Protein AF-0000000079299509 (afdb_homodimer)

pLDDT: mean 93.59, std 9.14, range [47.31, 98.56]

Foldseek 3Di:
DKDKAWDDDDQFKTKIKIKDAAFDKDDWDFAAFKKKKKAWQQAWKWKDWAPDIDIDHHGDIDIRDHGTTMMIGHHDNDITMIMMMIGGPPPPPD/DKDKAWDDDDQFKTKIKIKDAAFDKDDWDFAAFKKKKKAWQQAWKWKDWAPDIDIDHHGDMDIRDHGTIMMIGHHDNDITMIMMMIGGPPPDPD

Solvent-accessible surface area (backbone atoms only — not comparable to full-atom values): 9545 Å² total; per-residue (Å²): 118,57,48,79,42,83,71,47,75,56,84,39,27,35,35,34,40,37,36,37,32,53,66,33,61,56,71,80,43,66,41,75,51,33,24,35,35,46,32,27,59,34,47,48,33,42,34,37,48,61,92,44,76,44,80,40,41,56,59,34,66,45,80,37,55,51,58,36,41,32,34,49,33,29,75,40,86,58,60,26,31,31,40,37,42,37,24,25,68,68,65,60,88,117,120,59,50,78,42,83,71,48,76,57,84,38,27,37,33,34,39,38,36,38,32,53,64,32,62,56,71,80,44,66,42,73,51,32,24,35,36,46,31,26,58,35,46,49,34,43,35,37,48,62,92,44,77,43,79,41,41,56,60,33,67,47,80,38,56,52,56,36,41,34,32,48,30,29,76,39,85,58,60,24,32,32,40,36,42,37,23,26,67,68,67,60,90,115

Radius of gyration: 15.85 Å; Cα contacts (8 Å, |Δi|>4): 548; chains: 2; bounding box: 36×44×33 Å

InterPro domains:
  IPR001538 Mannose-6-phosphate isomerase, type II, C-terminal [PF01050] (5-94)
  IPR011051 RmlC-like cupin domain superfamily [SSF51182] (9-89)
  IPR014710 RmlC-like jelly roll fold [G3DSA:2.60.120.10] (1-93)
  IPR051161 Mannose-6-phosphate isomerase type 2 [PTHR46390] (2-94)

Sequence (188 aa):
MGNVFKIKRGKNFAIKKLKIAPFQRTSLQLHHNRSEYLIVIEGSTSIIVGYESYTLNPGDGVHVPPSAVHRITDNELGELVIVEVQVGSPISEDMGNVFKIKRGKNFAIKKLKIAPFQRTSLQLHHNRSEYLIVIEGSTSIIVGYESYTLNPGDGVHVPPSAVHRITDNELGELVIVEVQVGSPISED

Nearest PDB structures (foldseek):
  2dct-assembly1_A  TM=9.550E-01  e=5.129E-08  Thermus thermophilus HB8
  7x85-assembly2_C  TM=9.583E-01  e=1.869E-07  Gallus gallus
  6o2d-assembly1_B  TM=9.610E-01  e=4.504E-07  Schizosaccharomyces pombe
  6o2d-assembly1_A  TM=9.552E-01  e=7.956E-07  Schizosaccharomyces pombe
  5fq0-assembly1_A  TM=8.841E-01  e=1.203E-06  Halomonas sp.

Organism: NCBI:txid34627

Secondary structure (DSSP, 8-state):
--EEEEEEE-SSEEEEEEEE-TT-BPPPB--SSEEEEEEEEES-EEEEETTEEEEE-TT-EEEE-TT--EEEEE-SSSPEEEEEEEEESS----/--EEEEEEE-SSEEEEEEEE-TT-BPPPB--SSEEEEEEEEES-EEEEETTEEEEE-TT-EEEE-TT--EEEEE-SSSPEEEEEEEEESS----

Structure (mmCIF, N/CA/C/O backbone):
data_AF-0000000079299509-model_v1
#
loop_
_entity.id
_entity.type
_entity.pdbx_description
1 polymer 'Alginate biosynthesis protein AlgA'
#
loop_
_atom_site.group_PDB
_atom_site.id
_atom_site.type_symbol
_atom_site.label_atom_id
_atom_site.label_alt_id
_atom_site.label_comp_id
_atom_site.label_asym_id
_atom_site.label_entity_id
_atom_site.label_seq_id
_atom_site.pdbx_PDB_ins_code
_atom_site.Cartn_x
_atom_site.Cartn_y
_atom_site.Cartn_z
_atom_site.occupancy
_atom_site.B_iso_or_equiv
_atom_site.auth_seq_id
_atom_site.auth_comp_id
_atom_site.auth_asym_id
_atom_site.auth_atom_id
_atom_site.pdbx_PDB_model_num
ATOM 1 N N . MET A 1 1 ? -0.119 23.516 3.928 1 64.5 1 MET A N 1
ATOM 2 C CA . MET A 1 1 ? -0.968 22.844 2.945 1 64.5 1 MET A CA 1
ATOM 3 C C . MET A 1 1 ? -0.167 21.844 2.133 1 64.5 1 MET A C 1
ATOM 5 O O . MET A 1 1 ? 1.031 22.031 1.908 1 64.5 1 MET A O 1
ATOM 9 N N . GLY A 1 2 ? -0.597 20.484 2.111 1 84.56 2 GLY A N 1
ATOM 10 C CA . GLY A 1 2 ? 0.025 19.344 1.453 1 84.56 2 GLY A CA 1
ATOM 11 C C . GLY A 1 2 ? -0.336 19.234 -0.016 1 84.56 2 GLY A C 1
ATOM 12 O O . GLY A 1 2 ? -1.11 20.047 -0.533 1 84.56 2 GLY A O 1
ATOM 13 N N . ASN A 1 3 ? 0.449 18.672 -0.911 1 94 3 ASN A N 1
ATOM 14 C CA . ASN A 1 3 ? 0.229 18.359 -2.32 1 94 3 ASN A CA 1
ATOM 15 C C . ASN A 1 3 ? -0.167 16.906 -2.516 1 94 3 ASN A C 1
ATOM 17 O O . ASN A 1 3 ? 0.356 16.016 -1.838 1 94 3 ASN A O 1
ATOM 21 N N . VAL A 1 4 ? -1.166 16.781 -3.455 1 95.06 4 VAL A N 1
ATOM 22 C CA . VAL A 1 4 ? -1.594 15.43 -3.816 1 95.06 4 VAL A CA 1
ATOM 23 C C . VAL A 1 4 ? -1.28 15.172 -5.289 1 95.06 4 VAL A C 1
ATOM 25 O O . VAL A 1 4 ? -1.671 15.945 -6.16 1 95.06 4 VAL A O 1
ATOM 28 N N . PHE A 1 5 ? -0.583 14.125 -5.539 1 96.44 5 PHE A N 1
ATOM 29 C CA . PHE A 1 5 ? -0.258 13.711 -6.898 1 96.44 5 PHE A CA 1
ATOM 30 C C . PHE A 1 5 ? -0.954 12.398 -7.242 1 96.44 5 PHE A C 1
ATOM 32 O O . PHE A 1 5 ? -0.721 11.375 -6.594 1 96.44 5 PHE A O 1
ATOM 39 N N . LYS A 1 6 ? -1.806 12.469 -8.234 1 96.31 6 LYS A N 1
ATOM 40 C CA . LYS A 1 6 ? -2.455 11.25 -8.688 1 96.31 6 LYS A CA 1
ATOM 41 C C . LYS A 1 6 ? -1.495 10.383 -9.508 1 96.31 6 LYS A C 1
ATOM 43 O O . LYS A 1 6 ? -0.94 10.844 -10.508 1 96.31 6 LYS A O 1
ATOM 48 N N . ILE A 1 7 ? -1.284 9.188 -9.039 1 97.62 7 ILE A N 1
ATOM 49 C CA . ILE A 1 7 ? -0.308 8.328 -9.703 1 97.62 7 ILE A CA 1
ATOM 50 C C . ILE A 1 7 ? -1.017 7.418 -10.703 1 97.62 7 ILE A C 1
ATOM 52 O O . ILE A 1 7 ? -0.618 7.328 -11.859 1 97.62 7 ILE A O 1
ATOM 56 N N . LYS A 1 8 ? -1.99 6.719 -10.258 1 96.62 8 LYS A N 1
ATOM 57 C CA . LYS A 1 8 ? -2.725 5.773 -11.094 1 96.62 8 LYS A CA 1
ATOM 58 C C . LYS A 1 8 ? -4.156 5.598 -10.602 1 96.62 8 LYS A C 1
ATOM 60 O O . LYS A 1 8 ? -4.391 5.496 -9.391 1 96.62 8 LYS A O 1
ATOM 65 N N . ARG A 1 9 ? -5.098 5.523 -11.508 1 94.88 9 ARG A N 1
ATOM 66 C CA . ARG A 1 9 ? -6.484 5.191 -11.211 1 94.88 9 ARG A CA 1
ATOM 67 C C . ARG A 1 9 ? -6.949 3.988 -12.023 1 94.88 9 ARG A C 1
ATOM 69 O O . ARG A 1 9 ? -6.738 3.938 -13.234 1 94.88 9 ARG A O 1
ATOM 76 N N . GLY A 1 10 ? -7.371 3.045 -11.305 1 93.12 10 GLY A N 1
ATOM 77 C CA . GLY A 1 10 ? -7.992 1.903 -11.961 1 93.12 10 GLY A CA 1
ATOM 78 C C . GLY A 1 10 ? -9.484 1.808 -11.695 1 93.12 10 GLY A C 1
ATOM 79 O O . GLY A 1 10 ? -10.094 2.746 -11.172 1 93.12 10 GLY A O 1
ATOM 80 N N . LYS A 1 11 ? -10.086 0.731 -12.156 1 89 11 LYS A N 1
ATOM 81 C CA . LYS A 1 11 ? -11.531 0.559 -12.008 1 89 11 LYS A CA 1
ATOM 82 C C . LYS A 1 11 ? -11.938 0.548 -10.539 1 89 11 LYS A C 1
ATOM 84 O O . LYS A 1 11 ? -12.906 1.206 -10.148 1 89 11 LYS A O 1
ATOM 89 N N . ASN A 1 12 ? -11.133 -0.099 -9.734 1 94.5 12 ASN A N 1
ATOM 90 C CA . ASN A 1 12 ? -11.523 -0.281 -8.344 1 94.5 12 ASN A CA 1
ATOM 91 C C . ASN A 1 12 ? -10.406 0.131 -7.383 1 94.5 12 ASN A C 1
ATOM 93 O O . ASN A 1 12 ? -10.367 -0.326 -6.242 1 94.5 12 ASN A O 1
ATOM 97 N N . PHE A 1 13 ? -9.531 0.934 -7.914 1 96.81 13 PHE A N 1
ATOM 98 C CA . PHE A 1 13 ? -8.469 1.382 -7.023 1 96.81 13 PHE A CA 1
ATOM 99 C C . PHE A 1 13 ? -7.859 2.686 -7.52 1 96.81 13 PHE A C 1
ATOM 101 O O . PHE A 1 13 ? -8.047 3.062 -8.68 1 96.81 13 PHE A O 1
ATOM 108 N N . ALA A 1 14 ? -7.199 3.346 -6.664 1 97.19 14 ALA A N 1
ATOM 109 C CA . ALA A 1 14 ? -6.426 4.539 -6.992 1 97.19 14 ALA A CA 1
ATOM 110 C C . ALA A 1 14 ? -5.172 4.637 -6.133 1 97.19 14 ALA A C 1
ATOM 112 O O . ALA A 1 14 ? -5.152 4.16 -4.996 1 97.19 14 ALA A O 1
ATOM 113 N N . ILE A 1 15 ? -4.098 5.172 -6.703 1 98.25 15 ILE A N 1
ATOM 114 C CA . ILE A 1 15 ? -2.84 5.398 -5.996 1 98.25 15 ILE A CA 1
ATOM 115 C C . ILE A 1 15 ? -2.48 6.883 -6.043 1 98.25 15 ILE A C 1
ATOM 117 O O . ILE A 1 15 ? -2.492 7.496 -7.113 1 98.25 15 ILE A O 1
ATOM 121 N N . LYS A 1 16 ? -2.219 7.391 -4.93 1 97.88 16 LYS A N 1
ATOM 122 C CA . LYS A 1 16 ? -1.806 8.789 -4.828 1 97.88 16 LYS A CA 1
ATOM 123 C C . LYS A 1 16 ? -0.532 8.93 -4 1 97.88 16 LYS A C 1
ATOM 125 O O . LYS A 1 16 ? -0.233 8.07 -3.164 1 97.88 16 LYS A O 1
ATOM 130 N N . LYS A 1 17 ? 0.178 9.914 -4.293 1 98.06 17 LYS A N 1
ATOM 131 C CA . LYS A 1 17 ? 1.282 10.359 -3.449 1 98.06 17 LYS A CA 1
ATOM 132 C C . LYS A 1 17 ? 0.938 11.672 -2.748 1 98.06 17 LYS A C 1
ATOM 134 O O . LYS A 1 17 ? 0.613 12.664 -3.402 1 98.06 17 LYS A O 1
ATOM 139 N N . LEU A 1 18 ? 1.017 11.688 -1.49 1 97.69 18 LEU A N 1
ATOM 140 C CA . LEU A 1 18 ? 0.711 12.867 -0.681 1 97.69 18 LEU A CA 1
ATOM 141 C C . LEU A 1 18 ? 1.987 13.492 -0.133 1 97.69 18 LEU A C 1
ATOM 143 O O . LEU A 1 18 ? 2.854 12.789 0.393 1 97.69 18 LEU A O 1
ATOM 147 N N . LYS A 1 19 ? 2.129 14.695 -0.306 1 97.12 19 LYS A N 1
ATOM 148 C CA . LYS A 1 19 ? 3.125 15.5 0.401 1 97.12 19 LYS A CA 1
ATOM 149 C C . LYS A 1 19 ? 2.461 16.453 1.384 1 97.12 19 LYS A C 1
ATOM 151 O O . LYS A 1 19 ? 1.656 17.297 0.987 1 97.12 19 LYS A O 1
ATOM 156 N N . ILE A 1 20 ? 2.787 16.266 2.57 1 97.19 20 ILE A N 1
ATOM 157 C CA . ILE A 1 20 ? 2.221 17.109 3.609 1 97.19 20 ILE A CA 1
ATOM 158 C C . ILE A 1 20 ? 3.295 18.047 4.148 1 97.19 20 ILE A C 1
ATOM 160 O O . ILE A 1 20 ? 4.398 17.609 4.488 1 97.19 20 ILE A O 1
ATOM 164 N N . ALA A 1 21 ? 3.018 19.344 4.25 1 95.75 21 ALA A N 1
ATOM 165 C CA . ALA A 1 21 ? 3.98 20.344 4.695 1 95.75 21 ALA A CA 1
ATOM 166 C C . ALA A 1 21 ? 4.305 20.172 6.176 1 95.75 21 ALA A C 1
ATOM 168 O O . ALA A 1 21 ? 3.492 19.641 6.938 1 95.75 21 ALA A O 1
ATOM 169 N N . PRO A 1 22 ? 5.48 20.641 6.562 1 95.5 22 PRO A N 1
ATOM 170 C CA . PRO A 1 22 ? 5.891 20.5 7.961 1 95.5 22 PRO A CA 1
ATOM 171 C C . PRO A 1 22 ? 4.859 21.062 8.938 1 95.5 22 PRO A C 1
ATOM 173 O O . PRO A 1 22 ? 4.367 22.172 8.75 1 95.5 22 PRO A O 1
ATOM 176 N N . PHE A 1 23 ? 4.504 20.234 9.883 1 95.5 23 PHE A N 1
ATOM 177 C CA . PHE A 1 23 ? 3.66 20.594 11.016 1 95.5 23 PHE A CA 1
ATOM 178 C C . PHE A 1 23 ? 2.23 20.859 10.562 1 95.5 23 PHE A C 1
ATOM 180 O O . PHE A 1 23 ? 1.509 21.641 11.203 1 95.5 23 PHE A O 1
ATOM 187 N N . GLN A 1 24 ? 1.89 20.344 9.461 1 96.5 24 GLN A N 1
ATOM 188 C CA . GLN A 1 24 ? 0.52 20.438 8.969 1 96.5 24 GLN A CA 1
ATOM 189 C C . GLN A 1 24 ? -0.203 19.094 9.07 1 96.5 24 GLN A C 1
ATOM 191 O O . GLN A 1 24 ? 0.408 18.078 9.406 1 96.5 24 GLN A O 1
ATOM 196 N N . ARG A 1 25 ? -1.511 19.156 8.922 1 95.94 25 ARG A N 1
ATOM 197 C CA . ARG A 1 25 ? -2.316 17.938 8.969 1 95.94 25 ARG A CA 1
ATOM 198 C C . ARG A 1 25 ? -3.441 17.984 7.941 1 95.94 25 ARG A C 1
ATOM 200 O O . ARG A 1 25 ? -3.844 19.062 7.508 1 95.94 25 ARG A O 1
ATOM 207 N N . THR A 1 26 ? -3.881 16.828 7.539 1 96.31 26 THR A N 1
ATOM 208 C CA . THR A 1 26 ? -5.031 16.781 6.645 1 96.31 26 THR A CA 1
ATOM 209 C C . THR A 1 26 ? -6.328 17.016 7.418 1 96.31 26 THR A C 1
ATOM 211 O O . THR A 1 26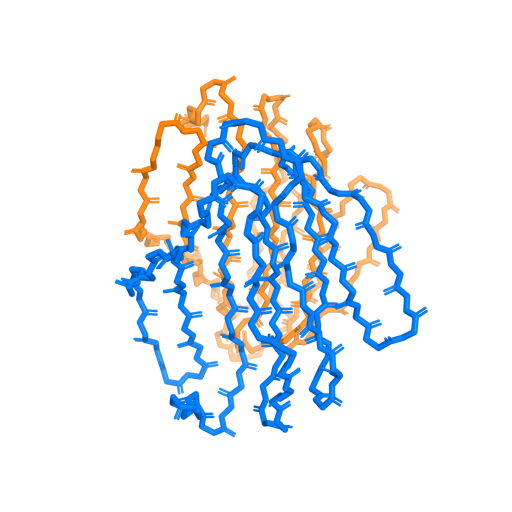 ? -6.348 16.922 8.648 1 96.31 26 THR A O 1
ATOM 214 N N . SER A 1 27 ? -7.367 17.359 6.719 1 94.44 27 SER A N 1
ATOM 215 C CA . SER A 1 27 ? -8.68 17.406 7.359 1 94.44 27 SER A CA 1
ATOM 216 C C . SER A 1 27 ? -9.086 16.031 7.883 1 94.44 27 SER A C 1
ATOM 218 O O . SER A 1 27 ? -8.586 15 7.414 1 94.44 27 SER A O 1
ATOM 220 N N . LEU A 1 28 ? -9.883 16.062 8.883 1 95 28 LEU A N 1
ATOM 221 C CA . LEU A 1 28 ? -10.5 14.828 9.359 1 95 28 LEU A CA 1
ATOM 222 C C . LEU A 1 28 ? -11.555 14.336 8.375 1 95 28 LEU A C 1
ATOM 224 O O . LEU A 1 28 ? -12.484 15.07 8.031 1 95 28 LEU A O 1
ATOM 228 N N . GLN A 1 29 ? -11.383 13.148 7.863 1 94.38 29 GLN A N 1
ATOM 229 C CA . GLN A 1 29 ? -12.289 12.711 6.805 1 94.38 29 GLN A CA 1
ATOM 230 C C . GLN A 1 29 ? -12.617 11.227 6.945 1 94.38 29 GLN A C 1
ATOM 232 O O . GLN A 1 29 ? -12.047 10.531 7.789 1 94.38 29 GLN A O 1
ATOM 237 N N . LEU A 1 30 ? -13.641 10.727 6.23 1 93.12 30 LEU A N 1
ATOM 238 C CA . LEU A 1 30 ? -14 9.32 6.105 1 93.12 30 LEU A CA 1
ATOM 239 C C . LEU A 1 30 ? -14.555 9.023 4.719 1 93.12 30 LEU A C 1
ATOM 241 O O . LEU A 1 30 ? -15.055 9.922 4.035 1 93.12 30 LEU A O 1
ATOM 245 N N . HIS A 1 31 ? -14.305 7.836 4.316 1 91.88 31 HIS A N 1
ATOM 246 C CA . HIS A 1 31 ? -14.844 7.348 3.051 1 91.88 31 HIS A CA 1
ATOM 247 C C . HIS A 1 31 ? -15.68 6.09 3.258 1 91.88 31 HIS A C 1
ATOM 249 O O . HIS A 1 31 ? -15.234 5.137 3.9 1 91.88 31 HIS A O 1
ATOM 255 N N . HIS A 1 32 ? -16.828 6.051 2.666 1 90.31 32 HIS A N 1
ATOM 256 C CA . HIS A 1 32 ? -17.766 4.957 2.949 1 90.31 32 HIS A CA 1
ATOM 257 C C . HIS A 1 32 ? -17.484 3.754 2.057 1 90.31 32 HIS A C 1
ATOM 259 O O . HIS A 1 32 ? -17.641 2.607 2.484 1 90.31 32 HIS A O 1
ATOM 265 N N . ASN A 1 33 ? -17 3.926 0.832 1 89.19 33 ASN A N 1
ATOM 266 C CA . ASN A 1 33 ? -17.031 2.855 -0.161 1 89.19 33 ASN A CA 1
ATOM 267 C C . ASN A 1 33 ? -15.625 2.406 -0.54 1 89.19 33 ASN A C 1
ATOM 269 O O . ASN A 1 33 ? -15.422 1.796 -1.592 1 89.19 33 ASN A O 1
ATOM 273 N N . ARG A 1 34 ? -14.664 2.822 0.31 1 92.5 34 ARG A N 1
ATOM 274 C CA . ARG A 1 34 ? -13.305 2.428 -0.034 1 92.5 34 ARG A CA 1
ATOM 275 C C . ARG A 1 34 ? -12.445 2.264 1.218 1 92.5 34 ARG A C 1
ATOM 277 O O . ARG A 1 34 ? -12.703 2.91 2.236 1 92.5 34 ARG A O 1
ATOM 284 N N . SER A 1 35 ? -11.57 1.364 1.152 1 94.94 35 SER A N 1
ATOM 285 C CA . SER A 1 35 ? -10.492 1.263 2.129 1 94.94 35 SER A CA 1
ATOM 286 C C . SER A 1 35 ? -9.219 1.923 1.613 1 94.94 35 SER A C 1
ATOM 288 O O . SER A 1 35 ? -9.062 2.135 0.408 1 94.94 35 SER A O 1
ATOM 290 N N . GLU A 1 36 ? -8.398 2.291 2.545 1 97.06 36 GLU A N 1
ATOM 291 C CA . GLU A 1 36 ? -7.141 2.928 2.158 1 97.06 36 GLU A CA 1
ATOM 292 C C . GLU A 1 36 ? -5.961 2.334 2.922 1 97.06 36 GLU A C 1
ATOM 294 O O . GLU A 1 36 ? -6.109 1.899 4.066 1 97.06 36 GLU A O 1
ATOM 299 N N . TYR A 1 37 ? -4.887 2.234 2.291 1 98.31 37 TYR A N 1
ATOM 300 C CA . TYR A 1 37 ? -3.598 2.008 2.934 1 98.31 37 TYR A CA 1
ATOM 301 C C . TYR A 1 37 ? -2.711 3.242 2.826 1 98.31 37 TYR A C 1
ATOM 303 O O . TYR A 1 37 ? -2.527 3.791 1.737 1 98.31 37 TYR A O 1
ATOM 311 N N . LEU A 1 38 ? -2.24 3.654 3.898 1 98.56 38 LEU A N 1
ATOM 312 C CA . LEU A 1 38 ? -1.321 4.785 3.975 1 98.56 38 LEU A CA 1
ATOM 313 C C . LEU A 1 38 ? 0.085 4.32 4.336 1 98.56 38 LEU A C 1
ATOM 315 O O . LEU A 1 38 ? 0.315 3.824 5.441 1 98.56 38 LEU A O 1
ATOM 319 N N . ILE A 1 39 ? 1.006 4.445 3.412 1 98.5 39 ILE A N 1
ATOM 320 C CA . ILE A 1 39 ? 2.363 3.939 3.586 1 98.5 39 ILE A CA 1
ATOM 321 C C . ILE A 1 39 ? 3.354 5.102 3.58 1 98.5 39 ILE A C 1
ATOM 323 O O . ILE A 1 39 ? 3.41 5.875 2.619 1 98.5 39 ILE A O 1
ATOM 327 N N . VAL A 1 40 ? 4.168 5.18 4.609 1 98.06 40 VAL A N 1
ATOM 328 C CA . VAL A 1 40 ? 5.082 6.309 4.738 1 98.06 40 VAL A CA 1
ATOM 329 C C . VAL A 1 40 ? 6.348 6.043 3.926 1 98.06 40 VAL A C 1
ATOM 331 O O . VAL A 1 40 ? 7 5.012 4.098 1 98.06 40 VAL A O 1
ATOM 334 N N . ILE A 1 41 ? 6.668 6.965 3.078 1 97.31 41 ILE A N 1
ATOM 335 C CA . ILE A 1 41 ? 7.863 6.879 2.246 1 97.31 41 ILE A CA 1
ATOM 336 C C . ILE A 1 41 ? 8.984 7.711 2.865 1 97.31 41 ILE A C 1
ATOM 338 O O . ILE A 1 41 ? 10.156 7.32 2.822 1 97.31 41 ILE A O 1
ATOM 342 N N . GLU A 1 42 ? 8.617 8.828 3.312 1 96.06 42 GLU A N 1
ATOM 343 C CA . GLU A 1 42 ? 9.555 9.789 3.891 1 96.06 42 GLU A CA 1
ATOM 344 C C . GLU A 1 42 ? 8.914 10.547 5.055 1 96.06 42 GLU A C 1
ATOM 346 O O . GLU A 1 42 ? 7.746 10.93 4.984 1 96.06 42 GLU A O 1
ATOM 351 N N . GLY A 1 43 ? 9.789 10.75 6.078 1 95.56 43 GL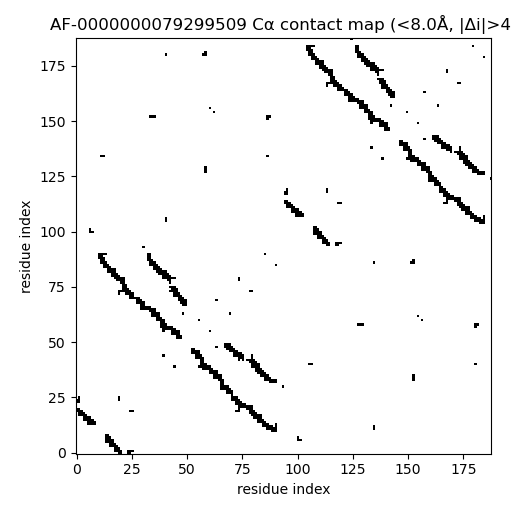Y A N 1
ATOM 352 C CA . GLY A 1 43 ? 9.32 11.492 7.234 1 95.56 43 GLY A CA 1
ATOM 353 C C . GLY A 1 43 ? 8.625 10.617 8.266 1 95.56 43 GLY A C 1
ATOM 354 O O . GLY A 1 43 ? 8.57 9.398 8.117 1 95.56 43 GLY A O 1
ATOM 355 N N . SER A 1 44 ? 8.203 11.211 9.336 1 95.88 44 SER A N 1
ATOM 356 C CA . SER A 1 44 ? 7.43 10.562 10.391 1 95.88 44 SER A CA 1
ATOM 357 C C . SER A 1 44 ? 6.07 11.227 10.57 1 95.88 44 SER A C 1
ATOM 359 O O . SER A 1 44 ? 5.922 12.43 10.32 1 95.88 44 SER A O 1
ATOM 361 N N . THR A 1 45 ? 5.141 10.43 10.922 1 97.62 45 THR A N 1
ATOM 362 C CA . THR A 1 45 ? 3.791 10.984 11 1 97.62 45 THR A CA 1
ATOM 363 C C . THR A 1 45 ? 3.008 10.336 12.141 1 97.62 45 THR A C 1
ATOM 365 O O . THR A 1 45 ? 3.303 9.203 12.539 1 97.62 45 THR A O 1
ATOM 368 N N . SER A 1 46 ? 2.121 11.047 12.664 1 97.75 46 SER A N 1
ATOM 369 C CA . SER A 1 46 ? 1.037 10.484 13.461 1 97.75 46 SER A CA 1
ATOM 370 C C . SER A 1 46 ? -0.254 10.398 12.656 1 97.75 46 SER A C 1
ATOM 372 O O . SER A 1 46 ? -0.639 11.359 11.984 1 97.75 46 SER A O 1
ATOM 374 N N . ILE A 1 47 ? -0.882 9.258 12.719 1 98.25 47 ILE A N 1
ATOM 375 C CA . ILE A 1 47 ? -2.129 9.062 11.984 1 98.25 47 ILE A CA 1
ATOM 376 C C . ILE A 1 47 ? -3.207 8.539 12.93 1 98.25 47 ILE A C 1
ATOM 378 O O . ILE A 1 47 ? -2.953 7.637 13.734 1 98.25 47 ILE A O 1
ATOM 382 N N . ILE A 1 48 ? -4.324 9.141 12.828 1 98.38 48 ILE A N 1
ATOM 383 C CA . ILE A 1 48 ? -5.484 8.648 13.562 1 98.38 48 ILE A CA 1
ATOM 384 C C . ILE A 1 48 ? -6.395 7.863 12.617 1 98.38 48 ILE A C 1
ATOM 386 O O . ILE A 1 48 ? -6.668 8.305 11.5 1 98.38 48 ILE A O 1
ATOM 390 N N . VAL A 1 49 ? -6.805 6.715 13.07 1 98.5 49 VAL A N 1
ATOM 391 C CA . VAL A 1 49 ? -7.809 5.895 12.398 1 98.5 49 VAL A CA 1
ATOM 392 C C . VAL A 1 49 ? -8.859 5.438 13.406 1 98.5 49 VAL A C 1
ATOM 394 O O . VAL A 1 49 ? -8.602 4.562 14.234 1 98.5 49 VAL A O 1
ATOM 397 N N . GLY A 1 50 ? -10.031 6.016 13.172 1 97.62 50 GLY A N 1
ATOM 398 C CA . GLY A 1 50 ? -11.023 5.777 14.211 1 97.62 50 GLY A CA 1
ATOM 399 C C . GLY A 1 50 ? -10.562 6.211 15.594 1 97.62 50 GLY A C 1
ATOM 400 O O . GLY A 1 50 ? -10.219 7.375 15.797 1 97.62 50 GLY A O 1
ATOM 401 N N . TYR A 1 51 ? -10.391 5.23 16.547 1 97.12 51 TYR A N 1
ATOM 402 C CA . TYR A 1 51 ? -10 5.555 17.906 1 97.12 51 TYR A CA 1
ATOM 403 C C . TYR A 1 51 ? -8.539 5.203 18.156 1 97.12 51 TYR A C 1
ATOM 405 O O . TYR A 1 51 ? -8.055 5.305 19.281 1 97.12 51 TYR A O 1
ATOM 413 N N . GLU A 1 52 ? -7.895 4.801 17.172 1 98.19 52 GLU A N 1
ATOM 414 C CA . GLU A 1 52 ? -6.5 4.398 17.312 1 98.19 52 GLU A CA 1
ATOM 415 C C . GLU A 1 52 ? -5.562 5.461 16.75 1 98.19 52 GLU A C 1
ATOM 417 O O . GLU A 1 52 ? -5.902 6.145 15.773 1 98.19 52 GLU A O 1
ATOM 422 N N . SER A 1 53 ? -4.41 5.594 17.375 1 97.94 53 SER A N 1
ATOM 423 C CA . SER A 1 53 ? -3.354 6.48 16.906 1 97.94 53 SER A CA 1
ATOM 424 C C . SER A 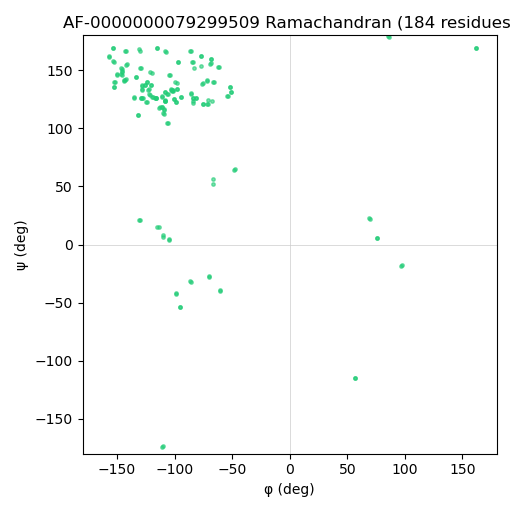1 53 ? -2.066 5.711 16.625 1 97.94 53 SER A C 1
ATOM 426 O O . SER A 1 53 ? -1.677 4.84 17.406 1 97.94 53 SER A O 1
ATOM 428 N N . TYR A 1 54 ? -1.475 6.035 15.57 1 98 54 TYR A N 1
ATOM 429 C CA . TYR A 1 54 ? -0.245 5.371 15.148 1 98 54 TYR A CA 1
ATOM 430 C C . TYR A 1 54 ? 0.866 6.383 14.906 1 98 54 TYR A C 1
ATOM 432 O O . TYR A 1 54 ? 0.621 7.465 14.367 1 98 54 TYR A O 1
ATOM 440 N N . THR A 1 55 ? 2.039 6.086 15.352 1 97.88 55 THR A N 1
ATOM 441 C CA . THR A 1 55 ? 3.246 6.758 14.883 1 97.88 55 THR A CA 1
ATOM 442 C C . THR A 1 55 ? 3.957 5.91 13.828 1 97.88 55 THR A C 1
ATOM 444 O O . THR A 1 55 ? 4.32 4.762 14.086 1 97.88 55 THR A O 1
ATOM 447 N N . LEU A 1 56 ? 4.137 6.488 12.695 1 97.19 56 LEU A N 1
ATOM 448 C CA . LEU A 1 56 ? 4.66 5.711 11.578 1 97.19 56 LEU A CA 1
ATOM 449 C C . LEU A 1 56 ? 5.93 6.344 11.023 1 97.19 56 LEU A C 1
ATOM 451 O O . LEU A 1 56 ? 6.027 7.57 10.938 1 97.19 56 LEU A O 1
ATOM 455 N N . ASN A 1 57 ? 6.836 5.52 10.703 1 96.06 57 ASN A N 1
ATOM 456 C CA . ASN A 1 57 ? 8.094 5.879 10.062 1 96.06 57 ASN A CA 1
ATOM 457 C C . ASN A 1 57 ? 8.195 5.289 8.656 1 96.06 57 ASN A C 1
ATOM 459 O O . ASN A 1 57 ? 7.336 4.504 8.25 1 96.06 57 ASN A O 1
ATOM 463 N N . PRO A 1 58 ? 9.195 5.727 7.879 1 95.31 58 PRO A N 1
ATOM 464 C CA . PRO A 1 58 ? 9.297 5.18 6.523 1 95.31 58 PRO A CA 1
ATOM 465 C C . PRO A 1 58 ? 9.273 3.652 6.5 1 95.31 58 PRO A C 1
ATOM 467 O O . PRO A 1 58 ? 10 3.01 7.262 1 95.31 58 PRO A O 1
ATOM 470 N N . GLY A 1 59 ? 8.461 3.15 5.664 1 95.25 59 GLY A N 1
ATOM 471 C CA . GLY A 1 59 ? 8.312 1.707 5.574 1 95.25 59 GLY A CA 1
ATOM 472 C C . GLY A 1 59 ? 7.133 1.179 6.363 1 95.25 59 GLY A C 1
ATOM 473 O O . GLY A 1 59 ? 6.676 0.057 6.133 1 95.25 59 GLY A O 1
ATOM 474 N N . ASP A 1 60 ? 6.68 1.991 7.27 1 96.19 60 ASP A N 1
ATOM 475 C CA . ASP A 1 60 ? 5.469 1.644 8.008 1 96.19 60 ASP A CA 1
ATOM 476 C C . ASP A 1 60 ? 4.219 2.043 7.223 1 96.19 60 ASP A C 1
ATOM 478 O O . ASP A 1 60 ? 4.273 2.924 6.363 1 96.19 60 ASP A O 1
ATOM 482 N N . GLY A 1 61 ? 3.1 1.395 7.512 1 97.81 61 GLY A N 1
ATOM 483 C CA . GLY A 1 61 ? 1.812 1.75 6.934 1 97.81 61 GLY A CA 1
ATOM 484 C C . GLY A 1 61 ? 0.639 1.369 7.816 1 97.81 61 GLY A C 1
ATOM 485 O O . GLY A 1 61 ? 0.81 0.677 8.82 1 97.81 61 GLY A O 1
ATOM 486 N N . VAL A 1 62 ? -0.46 1.846 7.453 1 98.19 62 VAL A N 1
ATOM 487 C CA . VAL A 1 62 ? -1.671 1.53 8.203 1 98.19 62 VAL A CA 1
ATOM 488 C C . VAL A 1 62 ? -2.846 1.365 7.246 1 98.19 62 VAL A C 1
ATOM 490 O O . VAL A 1 62 ? -2.932 2.062 6.234 1 98.19 62 VAL A O 1
ATOM 493 N N . HIS A 1 63 ? -3.676 0.381 7.621 1 98 63 HIS A N 1
ATOM 494 C CA . HIS A 1 63 ? -4.93 0.182 6.902 1 98 63 HIS A CA 1
ATOM 495 C C . HIS A 1 63 ? -6.031 1.074 7.457 1 98 63 HIS A C 1
ATOM 497 O O . HIS A 1 63 ? -6.223 1.147 8.672 1 98 63 HIS A O 1
ATOM 503 N N . VAL A 1 64 ? -6.738 1.814 6.656 1 97.81 64 VAL A N 1
ATOM 504 C CA . VAL A 1 64 ? -7.938 2.576 7.004 1 97.81 64 VAL A CA 1
ATOM 505 C C . VAL A 1 64 ? -9.172 1.877 6.441 1 97.81 64 VAL A C 1
ATOM 507 O O . VAL A 1 64 ? -9.438 1.946 5.238 1 97.81 64 VAL A O 1
ATOM 510 N N . PRO A 1 65 ? -9.945 1.215 7.289 1 96.25 65 PRO A N 1
ATOM 511 C CA . PRO A 1 65 ? -11.141 0.536 6.777 1 96.25 65 PRO A CA 1
ATOM 512 C C . PRO A 1 65 ? -12.211 1.511 6.289 1 96.25 65 PRO A C 1
ATOM 514 O O . PRO A 1 65 ? -12.188 2.691 6.648 1 96.25 65 PRO A O 1
ATOM 517 N N . PRO A 1 66 ? -13.109 0.955 5.434 1 94.19 66 PRO A N 1
ATOM 518 C CA . PRO A 1 66 ? -14.219 1.826 5.039 1 94.19 66 PRO A CA 1
ATOM 519 C C . PRO A 1 66 ? -14.938 2.447 6.234 1 94.19 66 PRO A C 1
ATOM 521 O O . PRO A 1 66 ? -15.109 1.791 7.266 1 94.19 66 PRO A O 1
ATOM 524 N N . SER A 1 67 ? -15.234 3.748 6.148 1 95 67 SER A N 1
ATOM 525 C CA . SER A 1 67 ? -16.047 4.52 7.086 1 95 67 SER A CA 1
ATOM 526 C C . SER A 1 67 ? -15.273 4.84 8.359 1 95 67 SER A C 1
ATOM 528 O O . SER A 1 67 ? -15.852 5.297 9.344 1 95 67 SER A O 1
ATOM 530 N N . ALA A 1 68 ? -14.016 4.508 8.383 1 96.81 68 ALA A N 1
ATOM 531 C CA . ALA A 1 68 ? -13.203 4.922 9.523 1 96.81 68 ALA A CA 1
ATOM 532 C C . ALA A 1 68 ? -12.742 6.367 9.367 1 96.81 68 ALA A C 1
ATOM 534 O O . ALA A 1 68 ? -12.172 6.734 8.336 1 96.81 68 ALA A O 1
ATOM 535 N N . VAL A 1 69 ? -13.016 7.133 10.359 1 97.75 69 VAL A N 1
ATOM 536 C CA . VAL A 1 69 ? -12.484 8.492 10.375 1 97.75 69 VAL A CA 1
ATOM 537 C C . VAL A 1 69 ? -10.961 8.453 10.5 1 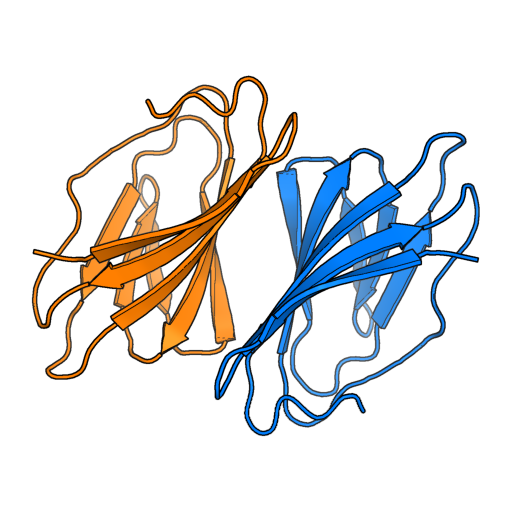97.75 69 VAL A C 1
ATOM 539 O O . VAL A 1 69 ? -10.422 7.672 11.281 1 97.75 69 VAL A O 1
ATOM 542 N N . HIS A 1 70 ? -10.266 9.344 9.75 1 98.31 70 HIS A N 1
ATOM 543 C CA . HIS A 1 70 ? -8.812 9.312 9.812 1 98.31 70 HIS A CA 1
ATOM 544 C C . HIS A 1 70 ? -8.211 10.688 9.516 1 98.31 70 HIS A C 1
ATOM 546 O O . HIS A 1 70 ? -8.875 11.531 8.914 1 98.31 70 HIS A O 1
ATOM 552 N N . ARG A 1 71 ? -7.023 10.906 9.977 1 98.19 71 ARG A N 1
ATOM 553 C CA . ARG A 1 71 ? -6.266 12.148 9.812 1 98.19 71 ARG A CA 1
ATOM 554 C C . ARG A 1 71 ? -4.766 11.875 9.844 1 98.19 71 ARG A C 1
ATOM 556 O O . ARG A 1 71 ? -4.281 11.117 10.688 1 98.19 71 ARG A O 1
ATOM 563 N N . ILE A 1 72 ? -4.07 12.477 8.93 1 98 72 ILE A N 1
ATOM 564 C CA . ILE A 1 72 ? -2.613 12.406 8.875 1 98 72 ILE A CA 1
ATOM 565 C C . ILE A 1 72 ? -2.012 13.703 9.398 1 98 72 ILE A C 1
ATOM 567 O O . ILE A 1 72 ? -2.436 14.797 9.008 1 98 72 ILE A O 1
ATOM 571 N N . THR A 1 73 ? -1.044 13.617 10.25 1 97.31 73 THR A N 1
ATOM 572 C CA . THR A 1 73 ? -0.387 14.797 10.805 1 97.31 73 THR A CA 1
ATOM 573 C C . THR A 1 73 ? 1.125 14.703 10.617 1 97.31 73 THR A C 1
ATOM 575 O O . THR A 1 73 ? 1.739 13.695 10.961 1 97.31 73 THR A O 1
ATOM 578 N N . ASP A 1 74 ? 1.746 15.742 10.008 1 97 74 ASP A N 1
ATOM 579 C CA . ASP A 1 74 ? 3.199 15.859 9.961 1 97 74 ASP A CA 1
ATOM 580 C C . ASP A 1 74 ? 3.74 16.5 11.242 1 97 74 ASP A C 1
ATOM 582 O O . ASP A 1 74 ? 3.412 17.641 11.562 1 97 74 ASP A O 1
ATOM 586 N N . ASN A 1 75 ? 4.609 15.789 11.859 1 91.12 75 ASN A N 1
ATOM 587 C CA . ASN A 1 75 ? 5.07 16.25 13.164 1 91.12 75 ASN A CA 1
ATOM 588 C C . ASN A 1 75 ? 6.523 16.719 13.117 1 91.12 75 ASN A C 1
ATOM 590 O O . ASN A 1 75 ? 7.152 16.906 14.156 1 91.12 75 ASN A O 1
ATOM 594 N N . GLU A 1 76 ? 7.098 16.781 11.992 1 92.88 76 GLU A N 1
ATOM 595 C CA . GLU A 1 76 ? 8.523 17.062 11.906 1 92.88 76 GLU A CA 1
ATOM 596 C C . GLU A 1 76 ? 8.805 18.188 10.906 1 92.88 76 GLU A C 1
ATOM 598 O O . GLU A 1 76 ? 7.902 18.625 10.188 1 92.88 76 GLU A O 1
ATOM 603 N N . LEU A 1 77 ? 10.047 18.734 10.945 1 90.88 77 LEU A N 1
ATOM 604 C CA . LEU A 1 77 ? 10.469 19.859 10.117 1 90.88 77 LEU A CA 1
ATOM 605 C C . LEU A 1 77 ? 10.594 19.422 8.656 1 90.88 77 LEU A C 1
ATOM 607 O O . LEU A 1 77 ? 10.32 20.219 7.75 1 90.88 77 LEU A O 1
ATOM 611 N N . GLY A 1 78 ? 10.844 18.219 8.422 1 89 78 GLY A N 1
ATOM 612 C CA . GLY A 1 78 ? 10.992 17.766 7.051 1 89 78 GLY A CA 1
ATOM 613 C C . GLY A 1 78 ? 9.672 17.391 6.402 1 89 78 GLY A C 1
ATOM 614 O O . GLY A 1 78 ? 8.648 17.297 7.074 1 89 78 GLY A O 1
ATOM 615 N N . GLU A 1 79 ? 9.617 17.219 5.074 1 90.38 79 GLU A N 1
ATOM 616 C CA . GLU A 1 79 ? 8.398 16.859 4.348 1 90.38 79 GLU A CA 1
ATOM 617 C C . GLU A 1 79 ? 8 15.414 4.617 1 90.38 79 GLU A C 1
ATOM 619 O O . GLU A 1 79 ? 8.859 14.547 4.781 1 90.38 79 GLU A O 1
ATOM 624 N N . LEU A 1 80 ? 6.777 15.305 4.719 1 97.12 80 LEU A N 1
ATOM 625 C CA . LEU A 1 80 ? 6.184 13.977 4.848 1 97.12 80 LEU A CA 1
ATOM 626 C C . LEU A 1 80 ? 5.625 13.5 3.512 1 97.12 80 LEU A C 1
ATOM 628 O O . LEU A 1 80 ? 4.879 14.227 2.85 1 97.12 80 LEU A O 1
ATOM 632 N N . VAL A 1 81 ? 6.082 12.336 3.1 1 97.25 81 VAL A N 1
ATOM 633 C CA . VAL A 1 81 ? 5.594 11.758 1.851 1 97.25 81 VAL A CA 1
ATOM 634 C C . VAL A 1 81 ? 4.93 10.414 2.125 1 97.25 81 VAL A C 1
ATOM 636 O O . VAL A 1 81 ? 5.531 9.531 2.74 1 97.25 81 VAL A O 1
ATOM 639 N N . ILE A 1 82 ? 3.725 10.297 1.65 1 98.12 82 ILE A N 1
ATOM 640 C CA . ILE A 1 82 ? 2.924 9.094 1.865 1 98.12 82 ILE A CA 1
ATOM 641 C C . ILE A 1 82 ? 2.385 8.586 0.529 1 98.12 82 ILE A C 1
ATOM 643 O O . ILE A 1 82 ? 1.941 9.375 -0.307 1 98.12 82 ILE A O 1
ATOM 647 N N . VAL A 1 83 ? 2.443 7.34 0.34 1 98.56 83 VAL A N 1
ATOM 648 C CA . VAL A 1 83 ? 1.68 6.719 -0.738 1 98.56 83 VAL A CA 1
ATOM 649 C C . VAL A 1 83 ? 0.348 6.203 -0.199 1 98.56 83 VAL A C 1
ATOM 651 O O . VAL A 1 83 ? 0.312 5.5 0.813 1 98.56 83 VAL A O 1
ATOM 654 N N . GLU A 1 84 ? -0.671 6.566 -0.784 1 98.31 84 GLU A N 1
ATOM 655 C CA . GLU A 1 84 ? -2.021 6.113 -0.462 1 98.31 84 GLU A CA 1
ATOM 656 C C . GLU A 1 84 ? -2.561 5.18 -1.542 1 98.31 84 GLU A C 1
ATOM 658 O O . GLU A 1 84 ? -2.561 5.523 -2.727 1 98.31 84 GLU A O 1
ATOM 663 N N . VAL A 1 85 ? -2.939 4.035 -1.194 1 98.38 85 VAL A N 1
ATOM 664 C CA . VAL A 1 85 ? -3.635 3.119 -2.092 1 98.38 85 VAL A CA 1
ATOM 665 C C . VAL A 1 85 ? -5.094 2.982 -1.664 1 98.38 85 VAL A C 1
ATOM 667 O O . VAL A 1 85 ? -5.383 2.529 -0.554 1 98.38 85 VAL A O 1
ATOM 670 N N . GLN A 1 86 ? -5.969 3.395 -2.477 1 97.25 86 GLN A N 1
ATOM 671 C CA . GLN A 1 86 ? -7.402 3.26 -2.25 1 97.25 86 GLN A CA 1
ATOM 672 C C . GLN A 1 86 ? -7.961 2.045 -2.982 1 97.25 86 GLN A C 1
ATOM 674 O O . GLN A 1 86 ? -7.602 1.785 -4.133 1 97.25 86 GLN A O 1
ATOM 679 N N . VAL A 1 87 ? -8.742 1.271 -2.348 1 97.06 87 VAL A N 1
ATOM 680 C CA . VAL A 1 87 ? -9.398 0.131 -2.977 1 97.06 87 VAL A CA 1
ATOM 681 C C . VAL A 1 87 ? -10.898 0.178 -2.689 1 97.06 87 VAL A C 1
ATOM 683 O O . VAL A 1 87 ? -11.312 0.238 -1.528 1 97.06 87 VAL A O 1
ATOM 686 N N . GLY A 1 88 ? -11.641 0.137 -3.646 1 93.31 88 GLY A N 1
ATOM 687 C CA . GLY A 1 88 ? -13.094 0.153 -3.502 1 93.31 88 GLY A CA 1
ATOM 688 C C . GLY A 1 88 ? -13.812 0.531 -4.781 1 93.31 88 GLY A C 1
ATOM 689 O O . GLY A 1 88 ? -13.18 0.812 -5.801 1 93.31 88 GLY A O 1
ATOM 690 N N . SER A 1 89 ? -15.039 0.395 -4.855 1 79.12 89 SER A N 1
ATOM 691 C CA . SER A 1 89 ? -15.891 0.771 -5.98 1 79.12 89 SER A CA 1
ATOM 692 C C . SER A 1 89 ? -17.141 1.491 -5.504 1 79.12 89 SER A C 1
ATOM 694 O O . SER A 1 89 ? -17.906 0.955 -4.695 1 79.12 89 SER A O 1
ATOM 696 N N . PRO A 1 90 ? -17.391 2.709 -6.09 1 72.12 90 PRO A N 1
ATOM 697 C CA . PRO A 1 90 ? -16.547 3.516 -6.984 1 72.12 90 PRO A CA 1
ATOM 698 C C . PRO A 1 90 ? -15.422 4.23 -6.254 1 72.12 90 PRO A C 1
ATOM 700 O O . PRO A 1 90 ? -15.523 4.492 -5.055 1 72.12 90 PRO A O 1
ATOM 703 N N . ILE A 1 91 ? -14.219 4.262 -6.832 1 69.81 91 ILE A N 1
ATOM 704 C CA . ILE A 1 91 ? -13.164 5.121 -6.301 1 69.81 91 ILE A CA 1
ATOM 705 C C . ILE A 1 91 ? -13.555 6.586 -6.488 1 69.81 91 ILE A C 1
ATOM 707 O O . ILE A 1 91 ? -13.688 7.059 -7.617 1 69.81 91 ILE A O 1
ATOM 711 N N . SER A 1 92 ? -14.734 7.023 -6.066 1 59.38 92 SER A N 1
ATOM 712 C CA . SER A 1 92 ? -15.164 8.398 -6.289 1 59.38 92 SER A CA 1
ATOM 713 C C . SER A 1 92 ? -14.32 9.383 -5.484 1 59.38 92 SER A C 1
ATOM 715 O O . SER A 1 92 ? -13.781 9.031 -4.434 1 59.38 92 SER A O 1
ATOM 717 N N . GLU A 1 93 ? -13.641 10.438 -6.191 1 56.53 93 GLU A N 1
ATOM 718 C CA . GLU A 1 93 ? -13.07 11.539 -5.426 1 56.53 93 GLU A CA 1
ATOM 719 C C . GLU A 1 93 ? -14.07 12.086 -4.41 1 56.53 93 GLU A C 1
ATOM 721 O O . GLU A 1 93 ? -15.125 12.609 -4.785 1 56.53 93 GLU A O 1
ATOM 726 N N . ASP A 1 94 ? -14.344 11.172 -3.516 1 47.31 94 ASP A N 1
ATOM 727 C CA . ASP A 1 94 ? -15.266 11.898 -2.646 1 47.31 94 ASP A CA 1
ATOM 728 C C . ASP A 1 94 ? -14.617 13.172 -2.105 1 47.31 94 ASP A C 1
ATOM 730 O O . ASP A 1 94 ? -13.398 13.234 -1.938 1 47.31 94 ASP A O 1
ATOM 734 N N . MET B 1 1 ? 2.096 -17.875 -15.5 1 64.38 1 MET B N 1
ATOM 735 C CA . MET B 1 1 ? 3.086 -16.828 -15.297 1 64.38 1 MET B CA 1
ATOM 736 C C . MET B 1 1 ? 2.416 -15.453 -15.234 1 64.38 1 MET B C 1
ATOM 738 O O . MET B 1 1 ? 1.363 -15.242 -15.836 1 64.38 1 MET B O 1
ATOM 742 N N . GLY B 1 2 ? 2.57 -14.633 -14.078 1 84.56 2 GLY B N 1
ATOM 743 C CA . GLY B 1 2 ? 2 -13.336 -13.766 1 84.56 2 GLY B CA 1
ATOM 744 C C . GLY B 1 2 ? 2.691 -12.195 -14.477 1 84.56 2 GLY B C 1
ATOM 745 O O . GLY B 1 2 ? 3.645 -12.406 -15.234 1 84.56 2 GLY B O 1
ATOM 746 N N . ASN B 1 3 ? 2.121 -11.039 -14.773 1 94 3 ASN B N 1
ATOM 747 C CA . ASN B 1 3 ? 2.639 -9.797 -15.328 1 94 3 ASN B CA 1
ATOM 748 C C . ASN B 1 3 ? 2.9 -8.758 -14.242 1 94 3 ASN B C 1
ATOM 750 O O . ASN B 1 3 ? 2.145 -8.664 -13.273 1 94 3 ASN B O 1
ATOM 754 N N . VAL B 1 4 ? 4.066 -8.062 -14.484 1 95 4 VAL B N 1
ATOM 755 C CA . VAL B 1 4 ? 4.414 -6.98 -13.57 1 95 4 VAL B CA 1
ATOM 756 C C . VAL B 1 4 ? 4.43 -5.652 -14.328 1 95 4 VAL B C 1
ATOM 758 O O . VAL B 1 4 ? 5.102 -5.527 -15.352 1 95 4 VAL B O 1
ATOM 761 N N . PHE B 1 5 ? 3.705 -4.719 -13.852 1 96.44 5 PHE B N 1
ATOM 762 C CA . PHE B 1 5 ? 3.668 -3.381 -14.43 1 96.44 5 PHE B CA 1
ATO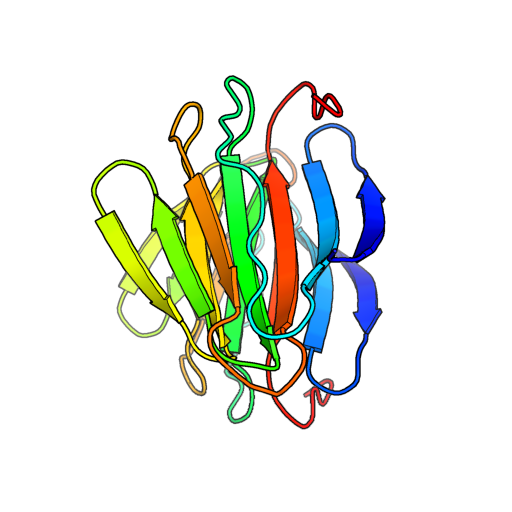M 763 C C . PHE B 1 5 ? 4.27 -2.359 -13.469 1 96.44 5 PHE B C 1
ATOM 765 O O . PHE B 1 5 ? 3.773 -2.182 -12.352 1 96.44 5 PHE B O 1
ATOM 772 N N . LYS B 1 6 ? 5.344 -1.745 -13.93 1 96.31 6 LYS B N 1
ATOM 773 C CA . LYS B 1 6 ? 5.938 -0.691 -13.109 1 96.31 6 LYS B CA 1
ATOM 774 C C . LYS B 1 6 ? 5.105 0.587 -13.172 1 96.31 6 LYS B C 1
ATOM 776 O O . LYS B 1 6 ? 4.855 1.119 -14.258 1 96.31 6 LYS B O 1
ATOM 781 N N . ILE B 1 7 ? 4.645 1.024 -12.031 1 97.62 7 ILE B N 1
ATOM 782 C CA . ILE B 1 7 ? 3.768 2.189 -12.008 1 97.62 7 ILE B CA 1
ATOM 783 C C . ILE B 1 7 ? 4.586 3.447 -11.734 1 97.62 7 ILE B C 1
ATOM 785 O O . ILE B 1 7 ? 4.48 4.438 -12.461 1 97.62 7 ILE B O 1
ATOM 789 N N . LYS B 1 8 ? 5.34 3.457 -10.688 1 96.62 8 LYS B N 1
ATOM 790 C CA . LYS B 1 8 ? 6.145 4.609 -10.297 1 96.62 8 LYS B CA 1
ATOM 791 C C . LYS B 1 8 ? 7.383 4.176 -9.523 1 96.62 8 LYS B C 1
ATOM 793 O O . LYS B 1 8 ? 7.309 3.295 -8.664 1 96.62 8 LYS B O 1
ATOM 798 N N . ARG B 1 9 ? 8.5 4.809 -9.781 1 94.88 9 ARG B N 1
ATOM 799 C CA . ARG B 1 9 ? 9.734 4.629 -9.008 1 94.88 9 ARG B CA 1
ATOM 800 C C . ARG B 1 9 ? 10.242 5.965 -8.477 1 94.88 9 ARG B C 1
ATOM 802 O O . ARG B 1 9 ? 10.328 6.945 -9.219 1 94.88 9 ARG B O 1
ATOM 809 N N . GLY B 1 10 ? 10.359 5.973 -7.227 1 93.19 10 GLY B N 1
ATOM 810 C CA . GLY B 1 10 ? 10.992 7.125 -6.605 1 93.19 10 GLY B CA 1
ATOM 811 C C . GLY B 1 10 ? 12.352 6.812 -6.02 1 93.19 10 GLY B C 1
ATOM 812 O O . GLY B 1 10 ? 12.922 5.75 -6.285 1 93.19 10 GLY B O 1
ATOM 813 N N . LYS B 1 11 ? 12.93 7.781 -5.32 1 89 11 LYS B N 1
ATOM 814 C CA . LYS B 1 11 ? 14.266 7.609 -4.758 1 89 11 LYS B CA 1
ATOM 815 C C . LYS B 1 11 ? 14.305 6.445 -3.771 1 89 11 LYS B C 1
ATOM 817 O O . LYS B 1 11 ? 15.219 5.625 -3.805 1 89 11 LYS B O 1
ATOM 822 N N . ASN B 1 12 ? 13.258 6.336 -3.008 1 94.56 12 ASN B N 1
ATOM 823 C CA . ASN B 1 12 ? 13.289 5.344 -1.937 1 94.56 12 ASN B CA 1
ATOM 824 C C . ASN B 1 12 ? 12.023 4.484 -1.942 1 94.56 12 ASN B C 1
ATOM 826 O O . ASN B 1 12 ? 11.664 3.902 -0.918 1 94.56 12 ASN B O 1
ATOM 830 N N . PHE B 1 13 ? 11.391 4.473 -3.078 1 96.88 13 PHE B N 1
ATOM 831 C CA . PHE B 1 13 ? 10.203 3.633 -3.141 1 96.88 13 PHE B CA 1
ATOM 832 C C . PHE B 1 13 ? 9.883 3.252 -4.582 1 96.88 13 PHE B C 1
ATOM 834 O O . PHE B 1 13 ? 10.383 3.879 -5.52 1 96.88 13 PHE B O 1
ATOM 841 N N . ALA B 1 14 ? 9.109 2.264 -4.723 1 97.19 14 ALA B N 1
ATOM 842 C CA . ALA B 1 14 ? 8.578 1.843 -6.02 1 97.19 14 ALA B CA 1
ATOM 843 C C . ALA B 1 14 ? 7.176 1.268 -5.875 1 97.19 14 ALA B C 1
ATOM 845 O O . ALA B 1 14 ? 6.828 0.708 -4.832 1 97.19 14 ALA B O 1
ATOM 846 N N . ILE B 1 15 ? 6.348 1.475 -6.887 1 98.25 15 ILE B N 1
ATOM 847 C CA . ILE B 1 15 ? 4.996 0.933 -6.934 1 98.25 15 ILE B CA 1
ATOM 848 C C . ILE B 1 15 ? 4.832 0.065 -8.18 1 98.25 15 ILE B C 1
ATOM 850 O O . ILE B 1 15 ? 5.168 0.487 -9.289 1 98.25 15 ILE B O 1
ATOM 854 N N . LYS B 1 16 ? 4.363 -1.075 -7.969 1 97.88 16 LYS B N 1
ATOM 855 C CA . LYS B 1 16 ? 4.102 -1.992 -9.078 1 97.88 16 LYS B CA 1
ATOM 856 C C . LYS B 1 16 ? 2.689 -2.566 -8.992 1 97.88 16 LYS B C 1
ATOM 858 O O . LYS B 1 16 ? 2.104 -2.627 -7.906 1 97.88 16 LYS B O 1
ATOM 863 N N . LYS B 1 17 ? 2.191 -2.885 -10.086 1 98.06 17 LYS B N 1
ATOM 864 C CA . LYS B 1 17 ? 0.977 -3.689 -10.188 1 98.06 17 LYS B CA 1
ATOM 865 C C . LYS B 1 17 ? 1.291 -5.098 -10.68 1 98.06 17 LYS B C 1
ATOM 867 O O . LYS B 1 17 ? 1.875 -5.27 -11.758 1 98.06 17 LYS B O 1
ATOM 872 N N . LEU B 1 18 ? 0.92 -6.059 -9.953 1 97.75 18 LEU B N 1
ATOM 873 C CA . LEU B 1 18 ? 1.154 -7.457 -10.289 1 97.75 18 LEU B CA 1
ATOM 874 C C . LEU B 1 18 ? -0.136 -8.125 -10.75 1 97.75 18 LEU B C 1
ATOM 876 O O . LEU B 1 18 ? -1.179 -7.984 -10.102 1 97.75 18 LEU B O 1
ATOM 880 N N . LYS B 1 19 ? -0.1 -8.75 -11.805 1 97.19 19 LYS B N 1
ATOM 881 C CA . LYS B 1 19 ? -1.139 -9.688 -12.227 1 97.19 19 LYS B CA 1
ATOM 882 C C . LYS B 1 19 ? -0.625 -11.117 -12.211 1 97.19 19 LYS B C 1
ATOM 884 O O . LYS B 1 19 ? 0.335 -11.453 -12.914 1 97.19 19 LYS B O 1
ATOM 889 N N . ILE B 1 20 ? -1.246 -11.859 -11.414 1 97.19 20 ILE B N 1
ATOM 890 C CA . ILE B 1 20 ? -0.849 -13.258 -11.305 1 97.19 20 ILE B CA 1
ATOM 891 C C . ILE B 1 20 ? -1.903 -14.148 -11.953 1 97.19 20 ILE B C 1
ATOM 893 O O . ILE B 1 20 ? -3.098 -14.016 -11.672 1 97.19 20 ILE B O 1
ATOM 897 N N . ALA B 1 21 ? -1.518 -15.078 -12.812 1 95.88 21 ALA B N 1
ATOM 898 C CA . ALA B 1 21 ? -2.438 -15.945 -13.547 1 95.88 21 ALA B CA 1
ATOM 899 C C . ALA B 1 21 ? -3.127 -16.922 -12.602 1 95.88 21 ALA B C 1
ATOM 901 O O . ALA B 1 21 ? -2.586 -17.266 -11.547 1 95.88 21 ALA B O 1
ATOM 902 N N . PRO B 1 22 ? -4.297 -17.391 -13.023 1 95.62 22 PRO B N 1
ATOM 903 C CA . PRO B 1 22 ? -5.047 -18.328 -12.172 1 95.62 22 PRO B CA 1
ATOM 904 C C . PRO B 1 22 ? -4.223 -19.547 -11.766 1 95.62 22 PRO B C 1
ATOM 906 O O . PRO B 1 22 ? -3.578 -20.172 -12.617 1 95.62 22 PRO B O 1
ATOM 909 N N . PHE B 1 23 ? -4.195 -19.781 -10.477 1 95.5 23 PHE B N 1
ATOM 910 C CA . PHE B 1 23 ? -3.609 -20.969 -9.875 1 95.5 23 PHE B CA 1
ATOM 911 C C . PHE B 1 23 ? -2.092 -20.969 -10.016 1 95.5 23 PHE B C 1
ATOM 913 O O . PHE B 1 23 ? -1.458 -22.016 -10.047 1 95.5 23 PHE B O 1
ATOM 920 N N . GLN B 1 24 ? -1.561 -19.812 -10.18 1 96.62 24 GLN B N 1
ATOM 921 C CA . GLN B 1 24 ? -0.111 -19.656 -10.227 1 96.62 24 GLN B CA 1
ATOM 922 C C . GLN B 1 24 ? 0.406 -18.969 -8.969 1 96.62 24 GLN B C 1
ATOM 924 O O . GLN B 1 24 ? -0.381 -18.516 -8.133 1 96.62 24 GLN B O 1
ATOM 929 N N . ARG B 1 25 ? 1.705 -19.031 -8.789 1 96.06 25 ARG B N 1
ATOM 930 C CA . ARG B 1 25 ? 2.328 -18.391 -7.633 1 96.06 25 ARG B CA 1
ATOM 931 C C . ARG B 1 25 ? 3.666 -17.766 -8.016 1 96.06 25 ARG B C 1
ATOM 933 O O . ARG B 1 25 ? 4.285 -18.156 -9.008 1 96.06 25 ARG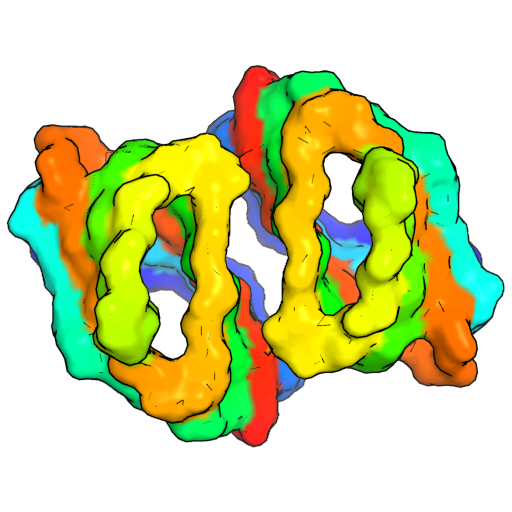 B O 1
ATOM 940 N N . THR B 1 26 ? 4.047 -16.781 -7.27 1 96.38 26 THR B N 1
ATOM 941 C CA . THR B 1 26 ? 5.367 -16.188 -7.484 1 96.38 26 THR B CA 1
ATOM 942 C C . THR B 1 26 ? 6.457 -17.078 -6.891 1 96.38 26 THR B C 1
ATOM 944 O O . THR B 1 26 ? 6.172 -17.953 -6.07 1 96.38 26 THR B O 1
ATOM 947 N N . SER B 1 27 ? 7.66 -16.875 -7.309 1 94.5 27 SER B N 1
ATOM 948 C CA . SER B 1 27 ? 8.773 -17.547 -6.645 1 94.5 27 SER B CA 1
ATOM 949 C C . SER B 1 27 ? 8.883 -17.125 -5.184 1 94.5 27 SER B C 1
ATOM 951 O O . SER B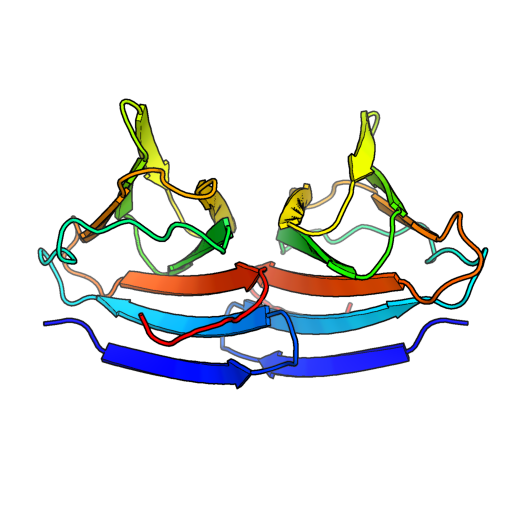 1 27 ? 8.406 -16.047 -4.809 1 94.5 27 SER B O 1
ATOM 953 N N . LEU B 1 28 ? 9.422 -18.016 -4.414 1 95 28 LEU B N 1
ATOM 954 C CA . LEU B 1 28 ? 9.766 -17.656 -3.039 1 95 28 LEU B CA 1
ATOM 955 C C . LEU B 1 28 ? 10.961 -16.719 -3.002 1 95 28 LEU B C 1
ATOM 957 O O . LEU B 1 28 ? 12.016 -17.031 -3.547 1 95 28 LEU B O 1
ATOM 961 N N . GLN B 1 29 ? 10.781 -15.539 -2.436 1 94.5 29 GLN B N 1
ATOM 962 C CA . GLN B 1 29 ? 11.852 -14.555 -2.518 1 94.5 29 GLN B CA 1
ATOM 963 C C . GLN B 1 29 ? 11.961 -13.75 -1.225 1 94.5 29 GLN B C 1
ATOM 965 O O . GLN B 1 29 ? 11.117 -13.883 -0.333 1 94.5 29 GLN B O 1
ATOM 970 N N . LEU B 1 30 ? 13.055 -13.008 -1.034 1 93.31 30 LEU B N 1
ATOM 971 C CA . LEU B 1 30 ? 13.266 -12.047 0.048 1 93.31 30 LEU B CA 1
ATOM 972 C C . LEU B 1 30 ? 14.102 -10.867 -0.427 1 93.31 30 LEU B C 1
ATOM 974 O O . LEU B 1 30 ? 14.844 -10.977 -1.404 1 93.31 30 LEU B O 1
ATOM 978 N N . HIS B 1 31 ? 13.82 -9.773 0.187 1 92.12 31 HIS B N 1
ATOM 979 C CA . HIS B 1 31 ? 14.586 -8.562 -0.071 1 92.12 31 HIS B CA 1
ATOM 980 C C . HIS B 1 31 ? 15.203 -8.008 1.214 1 92.12 31 HIS B C 1
ATOM 982 O O . HIS B 1 31 ? 14.5 -7.828 2.211 1 92.12 31 HIS B O 1
ATOM 988 N N . HIS B 1 32 ? 16.453 -7.676 1.165 1 90.5 32 HIS B N 1
ATOM 989 C CA . HIS B 1 32 ? 17.156 -7.301 2.391 1 90.5 32 HIS B CA 1
ATOM 990 C C . HIS B 1 32 ? 16.969 -5.816 2.699 1 90.5 32 HIS B C 1
ATOM 992 O O . HIS B 1 32 ? 16.859 -5.43 3.865 1 90.5 32 HIS B O 1
ATOM 998 N N . ASN B 1 33 ? 16.844 -4.945 1.713 1 89.56 33 ASN B N 1
ATOM 999 C CA . ASN B 1 33 ? 16.984 -3.51 1.934 1 89.56 33 ASN B CA 1
ATOM 1000 C C . ASN B 1 33 ? 15.664 -2.773 1.708 1 89.56 33 ASN B C 1
ATOM 1002 O O . ASN B 1 33 ? 15.656 -1.56 1.495 1 89.56 33 ASN B O 1
ATOM 1006 N N . ARG B 1 34 ? 14.57 -3.576 1.665 1 92.56 34 ARG B N 1
ATOM 1007 C CA . ARG B 1 34 ? 13.297 -2.908 1.43 1 92.56 34 ARG B CA 1
ATOM 1008 C C . ARG B 1 34 ? 12.148 -3.662 2.096 1 92.56 34 ARG B C 1
ATOM 1010 O O . ARG B 1 34 ? 12.227 -4.879 2.275 1 92.56 34 ARG B O 1
ATOM 1017 N N . SER B 1 35 ? 11.219 -2.943 2.531 1 95.06 35 SER B N 1
ATOM 1018 C CA . SER B 1 35 ? 9.93 -3.504 2.932 1 95.06 35 SER B CA 1
ATOM 1019 C C . SER B 1 35 ? 8.906 -3.385 1.812 1 95.06 35 SER B C 1
ATOM 1021 O O . SER B 1 35 ? 9.07 -2.586 0.89 1 95.06 35 SER B O 1
ATOM 1023 N N . GLU B 1 36 ? 7.93 -4.23 1.895 1 97.06 36 GLU B N 1
ATOM 1024 C CA . GLU B 1 36 ? 6.883 -4.195 0.876 1 97.06 36 GLU B CA 1
ATOM 1025 C C . GLU B 1 36 ? 5.496 -4.262 1.507 1 97.06 36 GLU B C 1
ATOM 1027 O O . GLU B 1 36 ? 5.312 -4.887 2.557 1 97.06 36 GLU B O 1
ATOM 1032 N N . TYR B 1 37 ? 4.609 -3.598 0.942 1 98.31 37 TYR B N 1
ATOM 1033 C CA . TYR B 1 37 ? 3.186 -3.799 1.19 1 98.31 37 TYR B CA 1
ATOM 1034 C C . TYR B 1 37 ? 2.5 -4.402 -0.029 1 98.31 37 TYR B C 1
ATOM 1036 O O . TYR B 1 37 ? 2.652 -3.904 -1.146 1 98.31 37 TYR B O 1
ATOM 1044 N N . LEU B 1 38 ? 1.825 -5.418 0.194 1 98.56 38 LEU B N 1
ATOM 1045 C CA . LEU B 1 38 ? 1.05 -6.09 -0.843 1 98.56 38 LEU B CA 1
ATOM 1046 C C . LEU B 1 38 ? -0.446 -5.906 -0.609 1 98.56 38 LEU B C 1
ATOM 1048 O O . LEU B 1 38 ? -0.988 -6.402 0.382 1 98.56 38 LEU B O 1
ATOM 1052 N N . ILE B 1 39 ? -1.098 -5.184 -1.487 1 98.5 39 ILE B N 1
ATOM 1053 C CA . ILE B 1 39 ? -2.506 -4.84 -1.324 1 98.5 39 ILE B CA 1
ATOM 1054 C C . ILE B 1 39 ? -3.324 -5.465 -2.453 1 98.5 39 ILE B C 1
ATOM 1056 O O . ILE B 1 39 ? -3.055 -5.223 -3.631 1 98.5 39 ILE B O 1
ATOM 1060 N N . VAL B 1 40 ? -4.348 -6.207 -2.094 1 98 40 VAL B N 1
ATOM 1061 C CA . VAL B 1 40 ? -5.133 -6.922 -3.096 1 98 40 VAL B CA 1
ATOM 1062 C C . VAL B 1 40 ? -6.188 -5.984 -3.686 1 98 40 VAL B C 1
ATOM 1064 O O . VAL B 1 40 ? -6.977 -5.387 -2.951 1 98 40 VAL B O 1
ATOM 1067 N N . ILE B 1 41 ? -6.188 -5.887 -4.977 1 97.25 41 ILE B N 1
ATOM 1068 C CA . ILE B 1 41 ? -7.148 -5.055 -5.699 1 97.25 41 ILE B CA 1
ATOM 1069 C C . ILE B 1 41 ? -8.281 -5.926 -6.234 1 97.25 41 ILE B C 1
ATOM 1071 O O . ILE B 1 41 ? -9.438 -5.508 -6.25 1 97.25 41 ILE B O 1
ATOM 1075 N N . GLU B 1 42 ? -7.902 -7.027 -6.727 1 96 42 GLU B N 1
ATOM 1076 C CA . GLU B 1 42 ? -8.836 -7.973 -7.336 1 96 42 GLU B CA 1
ATOM 1077 C C . GLU B 1 42 ? -8.422 -9.414 -7.062 1 96 42 GLU B C 1
ATOM 1079 O O . GLU B 1 42 ? -7.23 -9.742 -7.117 1 96 42 GLU B O 1
ATOM 1084 N N . GLY B 1 43 ? -9.484 -10.234 -6.82 1 95.62 43 GLY B N 1
ATOM 1085 C CA . GLY B 1 43 ? -9.227 -11.648 -6.574 1 95.62 43 GLY B CA 1
ATOM 1086 C C . GLY B 1 43 ? -8.898 -11.953 -5.125 1 95.62 43 GLY B C 1
ATOM 1087 O O . GLY B 1 43 ? -8.969 -11.062 -4.27 1 95.62 43 GLY B O 1
ATOM 1088 N N . SER B 1 44 ? -8.664 -13.195 -4.824 1 95.94 44 SER B N 1
ATOM 1089 C CA . SER B 1 44 ? -8.25 -13.664 -3.506 1 95.94 44 SER B CA 1
ATOM 1090 C C . SER B 1 44 ? -6.91 -14.391 -3.578 1 95.94 44 SER B C 1
ATOM 1092 O O . SER B 1 44 ? -6.566 -14.969 -4.609 1 95.94 44 SER B O 1
ATOM 1094 N N . THR B 1 45 ? -6.203 -14.266 -2.525 1 97.62 45 THR B N 1
ATOM 1095 C CA . THR B 1 45 ? -4.859 -14.836 -2.574 1 97.62 45 THR B CA 1
ATOM 1096 C C . THR B 1 45 ? -4.453 -15.375 -1.207 1 97.62 45 THR B C 1
ATOM 1098 O O . THR B 1 45 ? -4.961 -14.922 -0.178 1 97.62 45 THR B O 1
ATOM 1101 N N . SER B 1 46 ? -3.641 -16.312 -1.217 1 97.81 46 SER B N 1
ATOM 1102 C CA . SER B 1 46 ? -2.854 -16.688 -0.046 1 97.81 46 SER B CA 1
ATOM 1103 C C . SER B 1 46 ? -1.424 -16.172 -0.152 1 97.81 46 SER B C 1
ATOM 1105 O O . SER B 1 46 ? -0.782 -16.312 -1.196 1 97.81 46 SER B O 1
ATOM 1107 N N . ILE B 1 47 ? -0.959 -15.578 0.896 1 98.31 47 ILE B N 1
ATOM 1108 C CA . ILE B 1 47 ? 0.396 -15.039 0.905 1 98.31 47 ILE B CA 1
ATOM 1109 C C . ILE B 1 47 ? 1.146 -15.547 2.135 1 98.31 47 ILE B C 1
ATOM 1111 O O . ILE B 1 47 ? 0.604 -15.555 3.242 1 98.31 47 ILE B O 1
ATOM 1115 N N . ILE B 1 48 ? 2.32 -15.969 1.888 1 98.38 48 ILE B N 1
ATOM 1116 C CA . ILE B 1 48 ? 3.207 -16.344 2.982 1 98.38 48 ILE B CA 1
ATOM 1117 C C . ILE B 1 48 ? 4.219 -15.234 3.236 1 98.38 48 ILE B C 1
ATOM 1119 O O . ILE B 1 48 ? 4.809 -14.695 2.297 1 98.38 48 ILE B O 1
ATOM 1123 N N . VAL B 1 49 ? 4.363 -14.891 4.48 1 98.5 49 VAL B N 1
ATOM 1124 C CA . VAL B 1 49 ? 5.395 -13.969 4.945 1 98.5 49 VAL B CA 1
ATOM 1125 C C . VAL B 1 49 ? 6.113 -14.57 6.152 1 98.5 49 VAL B C 1
ATOM 1127 O O . VAL B 1 49 ? 5.562 -14.617 7.254 1 98.5 49 VAL B O 1
ATOM 1130 N N . GLY B 1 50 ? 7.371 -14.898 5.852 1 97.69 50 GLY B N 1
ATOM 1131 C CA . GLY B 1 50 ? 8.047 -15.648 6.895 1 97.69 50 GLY B CA 1
ATOM 1132 C C . GLY B 1 50 ? 7.32 -16.922 7.285 1 97.69 50 GLY B C 1
ATOM 1133 O O . GLY B 1 50 ? 7.082 -17.781 6.438 1 97.69 50 GLY B O 1
ATOM 1134 N N . TYR B 1 51 ? 6.812 -17 8.562 1 97.12 51 TYR B N 1
ATOM 1135 C CA . TYR B 1 51 ? 6.145 -18.203 9.039 1 97.12 51 TYR B CA 1
ATOM 1136 C C . TYR B 1 51 ? 4.633 -18 9.102 1 97.12 51 TYR B C 1
ATOM 1138 O O . TYR B 1 51 ? 3.904 -18.859 9.594 1 97.12 51 TYR B O 1
ATOM 1146 N N . GLU B 1 52 ? 4.203 -16.922 8.68 1 98.19 52 GLU B N 1
ATOM 1147 C CA . GLU B 1 52 ? 2.779 -16.609 8.727 1 98.19 52 GLU B CA 1
ATOM 1148 C C . GLU B 1 52 ? 2.137 -16.75 7.348 1 98.19 52 GLU B C 1
ATOM 1150 O O . GLU B 1 52 ? 2.781 -16.5 6.328 1 98.19 52 GLU B O 1
ATOM 1155 N N . SER B 1 53 ? 0.887 -17.188 7.348 1 97.88 53 SER B N 1
ATOM 1156 C CA . SER B 1 53 ? 0.087 -17.266 6.133 1 97.88 53 SER B CA 1
ATOM 1157 C C . SER B 1 53 ? -1.174 -16.422 6.238 1 97.88 53 SER B C 1
ATOM 1159 O O . SER B 1 53 ? -1.841 -16.422 7.273 1 97.88 53 SER B O 1
ATOM 1161 N N . TYR B 1 54 ? -1.453 -15.75 5.215 1 98 54 TYR B N 1
ATOM 1162 C CA . TYR B 1 54 ? -2.613 -14.867 5.176 1 98 54 TYR B CA 1
ATOM 1163 C C . TYR B 1 54 ? -3.51 -15.203 3.988 1 98 54 TYR B C 1
ATOM 1165 O O . TYR B 1 54 ? -3.02 -15.508 2.898 1 98 54 TYR B O 1
ATOM 1173 N N . THR B 1 55 ? -4.777 -15.227 4.195 1 97.88 55 THR B N 1
ATOM 1174 C CA . THR B 1 55 ? -5.75 -15.156 3.111 1 97.88 55 THR B CA 1
ATOM 1175 C C . THR B 1 55 ? -6.281 -13.734 2.951 1 97.88 55 THR B C 1
ATOM 1177 O O . THR B 1 55 ? -6.828 -13.164 3.895 1 97.88 55 THR B O 1
ATOM 1180 N N . LEU B 1 56 ? -6.121 -13.219 1.789 1 97.19 56 LEU B N 1
ATOM 1181 C CA . LEU B 1 56 ? -6.445 -11.812 1.583 1 97.19 56 LEU B CA 1
ATOM 1182 C C . LEU B 1 56 ? -7.461 -11.648 0.459 1 97.19 56 LEU B C 1
ATOM 1184 O O . LEU B 1 56 ? -7.395 -12.344 -0.554 1 97.19 56 LEU B O 1
ATOM 1188 N N . ASN B 1 57 ? -8.344 -10.773 0.671 1 96 57 ASN B N 1
ATOM 1189 C CA . ASN B 1 57 ? -9.359 -10.367 -0.295 1 96 57 ASN B CA 1
ATOM 1190 C C . ASN B 1 57 ? -9.188 -8.906 -0.71 1 96 57 ASN B C 1
ATOM 1192 O O . ASN B 1 57 ? -8.359 -8.195 -0.145 1 96 57 ASN B O 1
ATOM 1196 N N . PRO B 1 58 ? -9.914 -8.461 -1.759 1 95.25 58 PRO B N 1
ATOM 1197 C CA . PRO B 1 58 ? -9.75 -7.07 -2.176 1 95.25 58 PRO B CA 1
ATOM 1198 C C . PRO B 1 58 ? -9.898 -6.086 -1.016 1 95.25 58 PRO B C 1
ATOM 1200 O O . PRO B 1 58 ? -10.852 -6.18 -0.242 1 95.25 58 PRO B O 1
ATOM 1203 N N . GLY B 1 59 ? -8.977 -5.234 -0.935 1 95.19 59 GLY B N 1
ATOM 1204 C CA . GLY B 1 59 ? -8.977 -4.266 0.15 1 95.19 59 GLY B CA 1
ATOM 1205 C C . GLY B 1 59 ? -8.094 -4.668 1.312 1 95.19 59 GLY B C 1
ATOM 1206 O O . GLY B 1 59 ? -7.727 -3.83 2.139 1 95.19 59 GLY B O 1
ATOM 1207 N N . ASP B 1 60 ? -7.777 -5.922 1.334 1 96.12 60 ASP B N 1
ATOM 1208 C CA . ASP B 1 60 ? -6.824 -6.398 2.334 1 96.12 60 ASP B CA 1
ATOM 1209 C C . ASP B 1 60 ? -5.387 -6.199 1.86 1 96.12 60 ASP B C 1
ATOM 1211 O O . ASP B 1 60 ? -5.133 -6.102 0.658 1 96.12 60 ASP B O 1
ATOM 1215 N N . GLY B 1 61 ? -4.453 -6.137 2.795 1 97.81 61 GLY B N 1
ATOM 1216 C CA . GLY B 1 61 ? -3.033 -6.066 2.49 1 97.81 61 GLY B CA 1
ATOM 1217 C C . GLY B 1 61 ? -2.156 -6.629 3.594 1 97.81 61 GLY B C 1
ATOM 1218 O O . GLY B 1 61 ? -2.643 -6.934 4.688 1 97.81 61 GLY B O 1
ATOM 1219 N N . VAL B 1 62 ? -0.951 -6.781 3.281 1 98.19 62 VAL B N 1
ATOM 1220 C CA . VAL B 1 62 ? -0.002 -7.293 4.266 1 98.19 62 VAL B CA 1
ATOM 1221 C C . VAL B 1 62 ? 1.344 -6.59 4.098 1 98.19 62 VAL B C 1
ATOM 1223 O O . VAL B 1 62 ? 1.75 -6.273 2.979 1 98.19 62 VAL B O 1
ATOM 1226 N N . HIS B 1 63 ? 1.932 -6.336 5.266 1 98.06 63 HIS B N 1
ATOM 1227 C CA . HIS B 1 63 ? 3.289 -5.801 5.285 1 98.06 63 HIS B CA 1
ATOM 1228 C C . HIS B 1 63 ? 4.324 -6.922 5.211 1 98.06 63 HIS B C 1
ATOM 1230 O O . HIS B 1 63 ? 4.223 -7.914 5.934 1 98.06 63 HIS B O 1
ATOM 1236 N N . VAL B 1 64 ? 5.289 -6.863 4.348 1 97.88 64 VAL B N 1
ATOM 1237 C CA . VAL B 1 64 ? 6.445 -7.746 4.258 1 97.88 64 VAL B CA 1
ATOM 1238 C C . VAL B 1 64 ? 7.695 -7.016 4.75 1 97.88 64 VAL B C 1
ATOM 1240 O O . VAL B 1 64 ? 8.25 -6.18 4.035 1 97.88 64 VAL B O 1
ATOM 1243 N N . PRO B 1 65 ? 8.156 -7.332 5.949 1 96.31 65 PRO B N 1
ATOM 1244 C CA . PRO B 1 65 ? 9.352 -6.645 6.445 1 96.31 65 PRO B CA 1
ATOM 1245 C C . PRO B 1 65 ? 10.609 -7.012 5.668 1 96.31 65 PRO B C 1
ATOM 1247 O O . PRO B 1 65 ? 10.641 -8.039 4.98 1 96.31 65 PRO B O 1
ATOM 1250 N N . PRO B 1 66 ? 11.617 -6.105 5.793 1 94.25 66 PRO B N 1
ATOM 1251 C CA . PRO B 1 66 ? 12.883 -6.484 5.16 1 94.25 66 PRO B CA 1
ATOM 1252 C C . PRO B 1 66 ? 13.359 -7.875 5.582 1 94.25 66 PRO B C 1
ATOM 1254 O O . PRO B 1 66 ? 13.195 -8.258 6.742 1 94.25 66 PRO B O 1
ATOM 1257 N N . SER B 1 67 ? 13.82 -8.672 4.602 1 95.12 67 SER B N 1
ATOM 1258 C CA . SER B 1 67 ? 14.469 -9.969 4.773 1 95.12 67 SER B CA 1
ATOM 1259 C C . SER B 1 67 ? 13.453 -11.055 5.105 1 95.12 67 SER B C 1
ATOM 1261 O O . SER B 1 67 ? 13.828 -12.164 5.488 1 95.12 67 SER B O 1
ATOM 1263 N N . ALA B 1 68 ? 12.203 -10.727 5.074 1 96.94 68 ALA B N 1
ATOM 1264 C CA . ALA B 1 68 ? 11.195 -11.773 5.25 1 96.94 68 ALA B CA 1
ATOM 1265 C C . ALA B 1 68 ? 10.945 -12.523 3.943 1 96.94 68 ALA B C 1
ATOM 1267 O O . ALA B 1 68 ? 10.695 -11.906 2.906 1 96.94 68 ALA B O 1
ATOM 1268 N N . VAL B 1 69 ? 11.062 -13.797 4.02 1 97.81 69 VAL B N 1
ATOM 1269 C CA . VAL B 1 69 ? 10.703 -14.617 2.865 1 97.81 69 VAL B CA 1
ATOM 1270 C C . VAL B 1 69 ? 9.203 -14.516 2.602 1 97.81 69 VAL B C 1
ATOM 1272 O O . VAL B 1 69 ? 8.398 -14.555 3.535 1 97.81 69 VAL B O 1
ATOM 1275 N N . HIS B 1 70 ? 8.812 -14.445 1.299 1 98.31 70 HIS B N 1
ATOM 1276 C CA . HIS B 1 70 ? 7.391 -14.312 1.014 1 98.31 70 HIS B CA 1
ATOM 1277 C C . HIS B 1 70 ? 7.051 -14.883 -0.357 1 98.31 70 HIS B C 1
ATOM 1279 O O . HIS B 1 70 ? 7.93 -15.031 -1.21 1 98.31 70 HIS B O 1
ATOM 1285 N N . ARG B 1 71 ? 5.809 -15.227 -0.53 1 98.19 71 ARG B N 1
ATOM 1286 C CA . ARG B 1 71 ? 5.266 -15.805 -1.755 1 98.19 71 ARG B CA 1
ATOM 1287 C C . ARG B 1 71 ? 3.779 -15.484 -1.894 1 98.19 71 ARG B C 1
ATOM 1289 O O . ARG B 1 71 ? 3.023 -15.586 -0.924 1 98.19 71 ARG B O 1
ATOM 1296 N N . ILE B 1 72 ? 3.404 -15.102 -3.062 1 98 72 ILE B N 1
ATOM 1297 C CA . ILE B 1 72 ? 2.006 -14.844 -3.391 1 98 72 ILE B CA 1
ATOM 1298 C C . ILE B 1 72 ? 1.451 -16.016 -4.211 1 98 72 ILE B C 1
ATOM 1300 O O . ILE B 1 72 ? 2.076 -16.453 -5.18 1 98 72 ILE B O 1
ATOM 1304 N N . THR B 1 73 ? 0.296 -16.484 -3.867 1 97.38 73 THR B N 1
ATOM 1305 C CA . THR B 1 73 ? -0.33 -17.578 -4.594 1 97.38 73 THR B CA 1
ATOM 1306 C C . THR B 1 73 ? -1.756 -17.219 -5 1 97.38 73 THR B C 1
ATOM 1308 O O . THR B 1 73 ? -2.549 -16.766 -4.168 1 97.38 73 THR B O 1
ATOM 1311 N N . ASP B 1 74 ? -2.092 -17.328 -6.316 1 97.06 74 ASP B N 1
ATOM 1312 C CA . ASP B 1 74 ? -3.469 -17.203 -6.785 1 97.06 74 ASP B CA 1
ATOM 1313 C C . ASP B 1 74 ? -4.211 -18.531 -6.652 1 97.06 74 ASP B C 1
ATOM 1315 O O . ASP B 1 74 ? -3.832 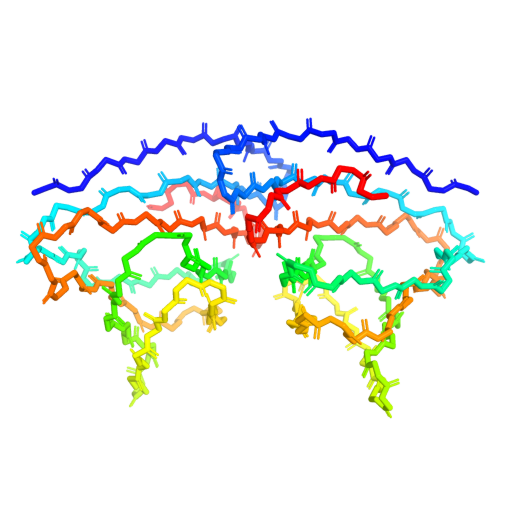-19.531 -7.273 1 97.06 74 ASP B O 1
ATOM 1319 N N . ASN B 1 75 ? -5.277 -18.484 -5.922 1 90.75 75 ASN B N 1
ATOM 1320 C CA . ASN B 1 75 ? -5.965 -19.734 -5.621 1 90.75 75 ASN B CA 1
ATOM 1321 C C . ASN B 1 75 ? -7.301 -19.828 -6.348 1 90.75 75 ASN B C 1
ATOM 1323 O O . ASN B 1 75 ? -8.117 -20.703 -6.039 1 90.75 75 ASN B O 1
ATOM 1327 N N . GLU B 1 76 ? -7.578 -18.953 -7.207 1 92.88 76 GLU B N 1
ATOM 1328 C CA . GLU B 1 76 ? -8.906 -18.922 -7.812 1 92.88 76 GLU B CA 1
ATOM 1329 C C . GLU B 1 76 ? -8.812 -18.828 -9.336 1 92.88 76 GLU B C 1
ATOM 1331 O O . GLU B 1 76 ? -7.723 -18.641 -9.883 1 92.88 76 GLU B O 1
ATOM 1336 N N . LEU B 1 77 ? -9.953 -19.047 -10.016 1 91.12 77 LEU B N 1
ATOM 1337 C CA . LEU B 1 77 ? -10.039 -19.062 -11.469 1 91.12 77 LEU B CA 1
ATOM 1338 C C . LEU B 1 77 ? -9.852 -17.656 -12.047 1 91.12 77 LEU B C 1
ATOM 1340 O O . LEU B 1 77 ? -9.273 -17.5 -13.125 1 91.12 77 LEU B O 1
ATOM 1344 N N . GLY B 1 78 ? -10.18 -16.688 -11.336 1 89.25 78 GLY B N 1
ATOM 1345 C CA . GLY B 1 78 ? -10.047 -15.336 -11.844 1 89.25 78 GLY B CA 1
ATOM 1346 C C . GLY B 1 78 ? -8.656 -14.758 -11.633 1 89.25 78 GLY B C 1
ATOM 1347 O O . GLY B 1 78 ? -7.844 -15.328 -10.914 1 89.25 78 GLY B O 1
ATOM 1348 N N . GLU B 1 79 ? -8.305 -13.625 -12.297 1 90.88 79 GLU B N 1
ATOM 1349 C CA . GLU B 1 79 ? -7 -12.984 -12.172 1 90.88 79 GLU B CA 1
ATOM 1350 C C . GLU B 1 79 ? -6.848 -12.312 -10.805 1 90.88 79 GLU B C 1
ATOM 1352 O O . GLU B 1 79 ? -7.82 -11.797 -10.25 1 90.88 79 GLU B O 1
ATOM 1357 N N . LEU B 1 80 ? -5.699 -12.453 -10.367 1 97.12 80 LEU B N 1
ATOM 1358 C CA . LEU B 1 80 ? -5.32 -11.766 -9.141 1 97.12 80 LEU B CA 1
ATOM 1359 C C . LEU B 1 80 ? -4.52 -10.5 -9.445 1 97.12 80 LEU B C 1
ATOM 1361 O O . LEU B 1 80 ? -3.557 -10.547 -10.211 1 97.12 80 LEU B O 1
ATOM 1365 N N . VAL B 1 81 ? -5.008 -9.391 -8.914 1 97.25 81 VAL B N 1
ATOM 1366 C CA . VAL B 1 81 ? -4.305 -8.125 -9.102 1 97.25 81 VAL B CA 1
ATOM 1367 C C . VAL B 1 81 ? -3.881 -7.559 -7.75 1 97.25 81 VAL B C 1
ATOM 1369 O O . VAL B 1 81 ? -4.711 -7.395 -6.852 1 97.25 81 VAL B O 1
ATOM 1372 N N . ILE B 1 82 ? -2.615 -7.262 -7.652 1 98.12 82 ILE B N 1
ATOM 1373 C CA . ILE B 1 82 ? -2.031 -6.754 -6.414 1 98.12 82 ILE B CA 1
ATOM 1374 C C . ILE B 1 82 ? -1.247 -5.477 -6.703 1 98.12 82 ILE B C 1
ATOM 1376 O O . ILE B 1 82 ? -0.53 -5.391 -7.703 1 98.12 82 ILE B O 1
ATOM 1380 N N . VAL B 1 83 ? -1.408 -4.527 -5.879 1 98.56 83 VAL B N 1
ATOM 1381 C CA . VAL B 1 83 ? -0.485 -3.396 -5.871 1 98.56 83 VAL B CA 1
ATOM 1382 C C . VAL B 1 83 ? 0.609 -3.629 -4.832 1 98.56 83 VAL B C 1
ATOM 1384 O O . VAL B 1 83 ? 0.319 -3.955 -3.678 1 98.56 83 VAL B O 1
ATOM 1387 N N . GLU B 1 84 ? 1.78 -3.535 -5.207 1 98.38 84 GLU B N 1
ATOM 1388 C CA . GLU B 1 84 ? 2.953 -3.645 -4.344 1 98.38 84 GLU B CA 1
ATOM 1389 C C . GLU B 1 84 ? 3.627 -2.289 -4.152 1 98.38 84 GLU B C 1
ATOM 1391 O O . GLU B 1 84 ? 3.947 -1.606 -5.129 1 98.38 84 GLU B O 1
ATOM 1396 N N . VAL B 1 85 ? 3.773 -1.866 -2.99 1 98.38 85 VAL B N 1
ATOM 1397 C CA . VAL B 1 85 ? 4.555 -0.677 -2.664 1 98.38 85 VAL B CA 1
ATOM 1398 C C . VAL B 1 85 ? 5.844 -1.083 -1.953 1 98.38 85 VAL B C 1
ATOM 1400 O O . VAL B 1 85 ? 5.801 -1.669 -0.868 1 98.38 85 VAL B O 1
ATOM 1403 N N . GLN B 1 86 ? 6.934 -0.829 -2.531 1 97.25 86 GLN B N 1
ATOM 1404 C CA . GLN B 1 86 ? 8.25 -1.077 -1.945 1 97.25 86 GLN B CA 1
ATOM 1405 C C . GLN B 1 86 ? 8.82 0.193 -1.325 1 97.25 86 GLN B C 1
ATOM 1407 O O . GLN B 1 86 ? 8.719 1.275 -1.907 1 97.25 86 GLN B O 1
ATOM 1412 N N . VAL B 1 87 ? 9.328 0.114 -0.174 1 97.12 87 VAL B N 1
ATOM 1413 C CA . VAL B 1 87 ? 9.984 1.243 0.475 1 97.12 87 VAL B CA 1
ATOM 1414 C C . VAL B 1 87 ? 11.359 0.82 0.976 1 97.12 87 VAL B C 1
ATOM 1416 O O . VAL B 1 87 ? 11.484 -0.151 1.726 1 97.12 87 VAL B O 1
ATOM 1419 N N . GLY B 1 88 ? 12.305 1.49 0.608 1 93.44 88 GLY B N 1
ATOM 1420 C CA . GLY B 1 88 ? 13.664 1.2 1.033 1 93.44 88 GLY B CA 1
ATOM 1421 C C . GLY B 1 88 ? 14.711 1.85 0.152 1 93.44 88 GLY B C 1
ATOM 1422 O O . GLY B 1 88 ? 14.383 2.531 -0.82 1 93.44 88 GLY B O 1
ATOM 1423 N N . SER B 1 89 ? 15.891 1.85 0.508 1 79.88 89 SER B N 1
ATOM 1424 C CA . SER B 1 89 ? 17.031 2.363 -0.245 1 79.88 89 SER B CA 1
ATOM 1425 C C . SER B 1 89 ? 18.203 1.392 -0.201 1 79.88 89 SER B C 1
ATOM 1427 O O . SER B 1 89 ? 18.672 1.025 0.878 1 79.88 89 SER B O 1
ATOM 1429 N N . PRO B 1 90 ? 18.719 1.024 -1.435 1 72.69 90 PRO B N 1
ATOM 1430 C CA . PRO B 1 90 ? 18.234 1.292 -2.791 1 72.69 90 PRO B CA 1
ATOM 1431 C C . PRO B 1 90 ? 17.047 0.418 -3.176 1 72.69 90 PRO B C 1
ATOM 1433 O O . PRO B 1 90 ? 16.875 -0.675 -2.629 1 72.69 90 PRO B O 1
ATOM 1436 N N . ILE B 1 91 ? 16.047 0.991 -3.83 1 69.69 91 ILE B N 1
ATOM 1437 C CA . ILE B 1 91 ? 15 0.168 -4.43 1 69.69 91 ILE B CA 1
ATOM 1438 C C . ILE B 1 91 ? 15.586 -0.655 -5.574 1 69.69 91 ILE B C 1
ATOM 1440 O O . ILE B 1 91 ? 16.047 -0.1 -6.57 1 69.69 91 ILE B O 1
ATOM 1444 N N . SER B 1 92 ? 16.625 -1.476 -5.359 1 59.44 92 SER B N 1
ATOM 1445 C CA . SER B 1 92 ? 17.25 -2.23 -6.438 1 59.44 92 SER B CA 1
ATOM 1446 C C . SER B 1 92 ? 16.344 -3.354 -6.93 1 59.44 92 SER B C 1
ATOM 1448 O O . SER B 1 92 ? 15.508 -3.855 -6.18 1 59.44 92 SER B O 1
ATOM 1450 N N . GLU B 1 93 ? 16 -3.426 -8.328 1 56.31 93 GLU B N 1
ATOM 1451 C CA . GLU B 1 93 ? 15.406 -4.648 -8.852 1 56.31 93 GLU B CA 1
ATOM 1452 C C . GLU B 1 93 ? 16.188 -5.883 -8.406 1 56.31 93 GLU B C 1
ATOM 1454 O O . GLU B 1 93 ? 17.359 -6.055 -8.773 1 56.31 93 GLU B O 1
ATOM 1459 N N . ASP B 1 94 ? 16.125 -6.016 -7.129 1 47.53 94 ASP B N 1
ATOM 1460 C CA . ASP B 1 94 ? 16.875 -7.25 -6.961 1 47.53 94 ASP B CA 1
ATOM 1461 C C . ASP B 1 94 ? 16.281 -8.391 -7.777 1 47.53 94 ASP B C 1
ATOM 1463 O O . ASP B 1 94 ? 15.062 -8.414 -8.008 1 47.53 94 ASP B O 1
#